Protein 8P1G (pdb70)

Nearest PDB structures (foldseek):
  8p1g-assembly1_B  TM=1.003E+00  e=2.989E-71  Thermothelomyces thermophilus
  7ztn-assembly2_A  TM=1.002E+00  e=1.458E-69  Thermothelomyces thermophilus
  6uqz-assembly2_B  TM=7.918E-01  e=5.057E-13  Pseudomonas aeruginosa PAO1
  6ur0-assembly2_B  TM=7.838E-01  e=6.819E-13  Pseudomonas aeruginosa PAO1
  8d90-assembly2_B  TM=7.854E-01  e=1.317E-12  Pseudomonas aeruginosa PAO1

B-factor: mean 25.59, std 10.79, range [13.52, 77.93]

Structure (mmCIF, N/CA/C/O backbone):
data_8P1G
#
_entry.id   8P1G
#
_cell.length_a   82.542
_cell.length_b   82.542
_cell.length_c   101.073
_cell.angle_alpha   90.00
_cell.angle_beta   90.00
_cell.angle_gamma   120.00
#
_symmetry.space_group_name_H-M   'P 32 2 1'
#
loop_
_entity.id
_entity.type
_entity.pdbx_description
1 polymer 'Carbohydrate esterase family 16 protein'
2 branched 2-acetamido-2-deoxy-beta-D-glucopyranose-(1-4)-2-acetamido-2-deoxy-beta-D-glucopyranose
3 branched alpha-D-mannopyranose-(1-3)-alpha-D-mannopyranose-(1-6)-[alpha-D-mannopyranose-(1-3)]beta-D-mannopyranose-(1-4)-2-acetamido-2-deoxy-beta-D-glucopyranose-(1-4)-2-acetamido-2-deoxy-beta-D-glucopyranose
4 non-polymer 2-[3-(2-HYDROXY-1,1-DIHYDROXYMETHYL-ETHYLAMINO)-PROPYLAMINO]-2-HYDROXYMETHYL-PROPANE-1,3-DIOL
5 non-polymer DI(HYDROXYETHYL)ETHER
6 non-polymer 'ACETATE ION'
7 non-polymer 1,2-ETHANEDIOL
8 non-polymer 2-acetamido-2-deoxy-beta-D-glucopyranose
9 non-polymer 'TETRAETHYLENE GLYCOL'
10 water water
#
loop_
_atom_site.group_PDB
_atom_site.id
_atom_site.type_symbol
_atom_site.label_atom_id
_atom_site.label_alt_id
_atom_site.label_comp_id
_atom_site.label_asym_id
_atom_site.label_entity_id
_atom_site.label_seq_id
_atom_site.pdbx_PDB_ins_code
_atom_site.Cartn_x
_atom_site.Cartn_y
_atom_site.Cartn_z
_atom_site.occupancy
_atom_site.B_iso_or_equiv
_atom_site.auth_seq_id
_atom_site.auth_comp_id
_atom_site.auth_asym_id
_atom_site.auth_atom_id
_atom_site.pdbx_PDB_model_num
ATOM 1 N N . HIS A 1 8 ? 27.362 -13.318 -4.937 1.00 47.36 8 HIS B N 1
ATOM 2 C CA . HIS A 1 8 ? 26.501 -12.205 -5.473 1.00 44.93 8 HIS B CA 1
ATOM 3 C C . HIS A 1 8 ? 25.546 -12.752 -6.525 1.00 41.62 8 HIS B C 1
ATOM 4 O O . HIS A 1 8 ? 25.956 -13.622 -7.308 1.00 46.31 8 HIS B O 1
ATOM 11 N N . ASN A 1 9 ? 24.306 -12.282 -6.505 1.00 37.40 9 ASN B N 1
ATOM 12 C CA . ASN A 1 9 ? 23.220 -12.893 -7.308 1.00 39.90 9 ASN B CA 1
ATOM 13 C C . ASN A 1 9 ? 22.963 -12.026 -8.542 1.00 36.28 9 ASN B C 1
ATOM 14 O O . ASN A 1 9 ? 21.827 -12.048 -9.040 1.00 39.93 9 ASN B O 1
ATOM 19 N N . PHE A 1 10 ? 23.996 -11.363 -9.078 1.00 31.49 10 PHE B N 1
ATOM 20 C CA . PHE A 1 10 ? 23.863 -10.661 -10.377 1.00 28.25 10 PHE B CA 1
ATOM 21 C C . PHE A 1 10 ? 25.155 -10.795 -11.174 1.00 26.90 10 PHE B C 1
ATOM 22 O O . PHE A 1 10 ? 26.232 -10.912 -10.598 1.00 29.12 10 PHE B O 1
ATOM 30 N N . GLU A 1 11 ? 25.007 -10.762 -12.495 1.00 27.16 11 GLU B N 1
ATOM 31 C CA . GLU A 1 11 ? 26.095 -10.908 -13.478 1.00 27.72 11 GLU B CA 1
ATOM 32 C C . GLU A 1 11 ? 26.415 -9.559 -14.111 1.00 23.32 11 GLU B C 1
ATOM 33 O O . GLU A 1 11 ? 27.505 -9.402 -14.659 1.00 24.05 11 GLU B O 1
ATOM 39 N N . THR A 1 12 ? 25.452 -8.642 -14.127 1.00 23.26 12 THR B N 1
ATOM 40 C CA . THR A 1 12 ? 25.601 -7.349 -14.843 1.00 21.57 12 THR B CA 1
ATOM 41 C C . THR A 1 12 ? 25.043 -6.235 -13.959 1.00 21.03 12 THR B C 1
ATOM 42 O O . THR A 1 12 ? 23.985 -6.434 -13.355 1.00 21.32 12 THR B O 1
ATOM 46 N N . LEU A 1 13 ? 25.811 -5.153 -13.830 1.00 20.82 13 LEU B N 1
ATOM 47 C CA . LEU A 1 13 ? 25.384 -3.940 -13.081 1.00 19.05 13 LEU B CA 1
ATOM 48 C C . LEU A 1 13 ? 25.314 -2.803 -14.079 1.00 17.61 13 LEU B C 1
ATOM 49 O O . LEU A 1 13 ? 26.323 -2.499 -14.729 1.00 18.86 13 LEU B O 1
ATOM 54 N N . VAL A 1 14 ? 24.137 -2.224 -14.230 1.00 18.74 14 VAL B N 1
ATOM 55 C CA . VAL A 1 14 ? 23.896 -1.099 -15.160 1.00 17.43 14 VAL B CA 1
ATOM 56 C C . VAL A 1 14 ? 23.666 0.139 -14.290 1.00 17.64 14 VAL B C 1
ATOM 57 O O . VAL A 1 14 ? 22.796 0.081 -13.424 1.00 18.75 14 VAL B O 1
ATOM 61 N N . THR A 1 15 ? 24.409 1.211 -14.530 1.00 17.59 15 THR B N 1
ATOM 62 C CA . THR A 1 15 ? 24.343 2.401 -13.632 1.00 16.65 15 THR B CA 1
ATOM 63 C C . THR A 1 15 ? 24.049 3.659 -14.445 1.00 17.37 15 THR B C 1
ATOM 64 O O . THR A 1 15 ? 24.615 3.877 -15.549 1.00 17.91 15 THR B O 1
ATOM 68 N N . PHE A 1 16 ? 23.257 4.547 -13.847 1.00 15.21 16 PHE B N 1
ATOM 69 C CA . PHE A 1 16 ? 22.912 5.880 -14.363 1.00 16.12 16 PHE B CA 1
ATOM 70 C C . PHE A 1 16 ? 23.247 6.911 -13.281 1.00 15.88 16 PHE B C 1
ATOM 71 O O . PHE A 1 16 ? 23.125 6.609 -12.098 1.00 16.55 16 PHE B O 1
ATOM 79 N N . GLY A 1 17 ? 23.731 8.065 -13.716 1.00 15.56 17 GLY B N 1
ATOM 80 C CA . GLY A 1 17 ? 24.178 9.090 -12.760 1.00 15.37 17 GLY B CA 1
ATOM 81 C C . GLY A 1 17 ? 25.139 10.101 -13.333 1.00 15.58 17 GLY B C 1
ATOM 82 O O . GLY A 1 17 ? 25.041 10.483 -14.505 1.00 15.95 17 GLY B O 1
ATOM 83 N N . ASP A 1 18 ? 25.971 10.633 -12.442 1.00 14.83 18 ASP B N 1
ATOM 84 C CA . ASP A 1 18 ? 26.817 11.812 -12.674 1.00 15.78 18 ASP B CA 1
ATOM 85 C C . ASP A 1 18 ? 28.270 11.433 -12.358 1.00 16.02 18 ASP B C 1
ATOM 86 O O . ASP A 1 18 ? 28.609 10.233 -12.411 1.00 15.86 18 ASP B O 1
ATOM 91 N N . ALA A 1 19 ? 29.117 12.392 -11.979 1.00 15.47 19 ALA B N 1
ATOM 92 C CA . ALA A 1 19 ? 30.558 12.116 -11.754 1.00 15.97 19 ALA B CA 1
ATOM 93 C C . ALA A 1 19 ? 30.768 11.170 -10.586 1.00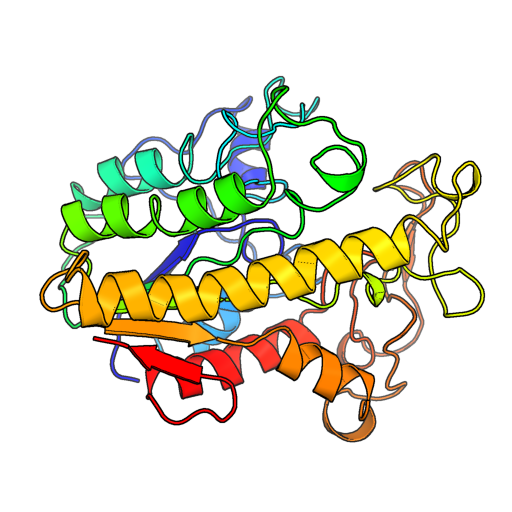 15.45 19 ALA B C 1
ATOM 94 O O . ALA A 1 19 ? 31.854 10.565 -10.490 1.00 16.65 19 ALA B O 1
ATOM 96 N N . TYR A 1 20 ? 29.823 11.072 -9.639 1.00 15.25 20 TYR B N 1
ATOM 97 C CA . TYR A 1 20 ? 30.010 10.111 -8.522 1.00 15.43 20 TYR B CA 1
ATOM 98 C C . TYR A 1 20 ? 30.117 8.692 -9.089 1.00 16.68 20 TYR B C 1
ATOM 99 O O . TYR A 1 20 ? 30.643 7.806 -8.389 1.00 16.89 20 TYR B O 1
ATOM 108 N N . THR A 1 21 ? 29.542 8.453 -10.261 1.00 16.13 21 THR B N 1
ATOM 109 C CA . THR A 1 21 ? 29.453 7.101 -10.868 1.00 16.30 21 THR B CA 1
ATOM 110 C C . THR A 1 21 ? 30.323 6.961 -12.135 1.00 16.93 21 THR B C 1
ATOM 111 O O . THR A 1 21 ? 30.821 5.847 -12.374 1.00 17.52 21 THR B O 1
ATOM 115 N N . ASP A 1 22 ? 30.445 8.024 -12.929 1.00 16.59 22 ASP B N 1
ATOM 116 C CA . ASP A 1 22 ? 31.128 8.047 -14.251 1.00 15.79 22 ASP B CA 1
ATOM 117 C C . ASP A 1 22 ? 32.467 7.322 -14.197 1.00 17.39 22 ASP B C 1
ATOM 118 O O . ASP A 1 22 ? 33.282 7.606 -13.320 1.00 17.79 22 ASP B O 1
ATOM 123 N N . ASN A 1 23 ? 32.680 6.382 -15.123 1.00 16.75 23 ASN B N 1
ATOM 124 C CA . ASN A 1 23 ? 33.942 5.616 -15.270 1.00 17.44 23 ASN B CA 1
ATOM 125 C C . ASN A 1 23 ? 34.532 5.869 -16.662 1.00 17.88 23 ASN B C 1
ATOM 126 O O . ASN A 1 23 ? 35.244 4.994 -17.153 1.00 17.95 23 ASN B O 1
ATOM 131 N N . GLY A 1 24 ? 34.244 7.001 -17.301 1.00 17.69 24 GLY B N 1
ATOM 132 C CA . GLY A 1 24 ? 34.899 7.428 -18.544 1.00 17.40 24 GLY B CA 1
ATOM 133 C C . GLY A 1 24 ? 33.954 8.018 -19.580 1.00 17.69 24 GLY B C 1
ATOM 134 O O . GLY A 1 24 ? 34.421 8.500 -20.617 1.00 18.03 24 GLY B O 1
ATOM 135 N N . ARG A 1 25 ? 32.648 8.091 -19.334 1.00 17.10 25 ARG B N 1
ATOM 136 C CA . ARG A 1 25 ? 31.740 8.441 -20.450 1.00 16.98 25 ARG B CA 1
ATOM 137 C C . ARG A 1 25 ? 31.793 9.932 -20.791 1.00 17.14 25 ARG B C 1
ATOM 138 O O . ARG A 1 25 ? 31.737 10.243 -21.976 1.00 16.51 25 ARG B O 1
ATOM 146 N N . LEU A 1 26 ? 31.902 10.867 -19.830 1.00 16.55 26 LEU B N 1
ATOM 147 C CA . LEU A 1 26 ? 32.099 12.270 -20.233 1.00 17.39 26 LEU B CA 1
ATOM 148 C C . LEU A 1 26 ? 33.362 12.370 -21.101 1.00 16.04 26 LEU B C 1
ATOM 149 O O . LEU A 1 26 ? 33.328 13.158 -22.079 1.00 17.75 26 LEU B O 1
ATOM 154 N N . GLY A 1 27 ? 34.438 11.695 -20.712 1.00 18.02 27 GLY B N 1
ATOM 155 C CA . GLY A 1 27 ? 35.669 11.718 -21.531 1.00 17.50 27 GLY B CA 1
ATOM 156 C C . GLY A 1 27 ? 35.399 11.316 -22.974 1.00 18.95 27 GLY B C 1
ATOM 157 O O . GLY A 1 27 ? 35.930 11.964 -23.892 1.00 18.04 27 GLY B O 1
ATOM 158 N N . TYR A 1 28 ? 34.538 10.335 -23.202 1.00 17.58 28 TYR B N 1
ATOM 159 C CA . TYR A 1 28 ? 34.158 9.954 -24.581 1.00 18.47 28 TYR B CA 1
ATOM 160 C C . TYR A 1 28 ? 33.526 11.145 -25.296 1.00 17.96 28 TYR B C 1
ATOM 161 O O . TYR A 1 28 ? 33.897 11.523 -26.419 1.00 18.46 28 TYR B O 1
ATOM 170 N N . TYR A 1 29 ? 32.545 11.789 -24.664 1.00 17.65 29 TYR B N 1
ATOM 171 C CA . TYR A 1 29 ? 31.881 12.968 -25.262 1.00 17.92 29 TYR B CA 1
ATOM 172 C C . TYR A 1 29 ? 32.918 14.050 -25.610 1.00 17.45 29 TYR B C 1
ATOM 173 O O . TYR A 1 29 ? 32.820 14.650 -26.683 1.00 19.29 29 TYR B O 1
ATOM 182 N N . ILE A 1 30 ? 33.853 14.351 -24.707 1.00 17.67 30 ILE B N 1
ATOM 183 C CA . ILE A 1 30 ? 34.869 15.410 -24.964 1.00 18.33 30 ILE B CA 1
ATOM 184 C C . ILE A 1 30 ? 35.704 15.019 -26.192 1.00 20.12 30 ILE B C 1
ATOM 185 O O . ILE A 1 30 ? 35.930 15.872 -27.068 1.00 23.09 30 ILE B O 1
ATOM 190 N N . ASN A 1 31 ? 36.077 13.759 -26.294 1.00 18.01 31 ASN B N 1
ATOM 191 C CA . ASN A 1 31 ? 36.984 13.269 -27.371 1.00 17.52 31 ASN B CA 1
ATOM 192 C C . ASN A 1 31 ? 36.220 13.057 -28.681 1.00 19.98 31 ASN B C 1
ATOM 193 O O . ASN A 1 31 ? 36.889 12.843 -29.720 1.00 19.49 31 ASN B O 1
ATOM 198 N N . HIS A 1 32 ? 34.900 13.210 -28.696 1.00 19.69 32 HIS B N 1
ATOM 199 C CA . HIS A 1 32 ? 34.074 13.034 -29.903 1.00 19.87 32 HIS B CA 1
ATOM 200 C C . HIS A 1 32 ? 33.176 14.241 -30.167 1.00 20.06 32 HIS B C 1
ATOM 201 O O . HIS A 1 32 ? 32.134 14.053 -30.791 1.00 23.17 32 HIS B O 1
ATOM 208 N N . GLY A 1 33 ? 33.576 15.444 -29.783 1.00 22.84 33 GLY B N 1
ATOM 209 C CA . GLY A 1 33 ? 32.922 16.690 -30.207 1.00 22.90 33 GLY B CA 1
ATOM 210 C C . GLY A 1 33 ? 31.507 16.784 -29.668 1.00 24.12 33 GLY B C 1
ATOM 211 O O . GLY A 1 33 ? 30.642 17.333 -30.348 1.00 25.26 33 GLY B O 1
ATOM 212 N N . GLY A 1 34 ? 31.245 16.142 -28.543 1.00 20.95 34 GLY B N 1
ATOM 213 C CA . GLY A 1 34 ? 29.921 16.179 -27.884 1.00 20.17 34 GLY B CA 1
ATOM 214 C C . GLY A 1 34 ? 28.964 15.088 -28.321 1.00 21.56 34 GLY B C 1
ATOM 215 O O . GLY A 1 34 ? 27.799 15.127 -27.886 1.00 22.86 34 GLY B O 1
ATOM 216 N N . LYS A 1 35 ? 29.442 14.089 -29.058 1.00 20.96 35 LYS B N 1
ATOM 217 C CA . LYS A 1 35 ? 28.632 12.929 -29.494 1.00 22.61 35 LYS B CA 1
ATOM 218 C C . LYS A 1 35 ? 28.777 11.817 -28.475 1.00 19.38 35 LYS B C 1
ATOM 219 O O . LYS A 1 35 ? 29.894 11.591 -27.962 1.00 20.62 35 LYS B O 1
ATOM 225 N N . ALA A 1 36 ? 27.663 11.136 -28.194 1.00 21.04 36 ALA B N 1
ATOM 226 C CA . ALA A 1 36 ? 27.616 9.889 -27.419 1.00 20.02 36 ALA B CA 1
ATOM 227 C C . ALA A 1 36 ? 28.301 8.780 -28.198 1.00 19.81 36 ALA B C 1
ATOM 228 O O . ALA A 1 36 ? 28.387 8.858 -29.425 1.00 20.82 36 ALA B O 1
ATOM 230 N N . PRO A 1 37 ? 28.753 7.729 -27.506 1.00 19.53 37 PRO B N 1
ATOM 231 C CA . PRO A 1 37 ? 29.192 6.517 -28.179 1.00 20.70 37 PRO B CA 1
ATOM 232 C C . PRO A 1 37 ? 28.112 6.089 -29.177 1.00 22.72 37 PRO B C 1
ATOM 233 O O . PRO A 1 37 ? 26.920 6.212 -28.913 1.00 23.43 37 PRO B O 1
ATOM 237 N N . ARG A 1 38 ? 28.556 5.623 -30.343 1.00 21.92 38 ARG B N 1
ATOM 238 C CA . ARG A 1 38 ? 27.648 4.978 -31.316 1.00 24.33 38 ARG B CA 1
ATOM 239 C C . ARG A 1 38 ? 26.911 3.845 -30.610 1.00 21.54 38 ARG B C 1
ATOM 240 O O . ARG A 1 38 ? 27.506 3.015 -29.939 1.00 22.63 38 ARG B O 1
ATOM 248 N N . PRO A 1 39 ? 25.580 3.700 -30.796 1.00 22.33 39 PRO B N 1
ATOM 249 C CA . PRO A 1 39 ? 24.873 2.543 -30.258 1.00 23.37 39 PRO B CA 1
ATOM 250 C C . PRO A 1 39 ? 25.567 1.235 -30.640 1.00 24.11 39 PRO B C 1
ATOM 251 O O . PRO A 1 39 ? 26.038 1.110 -31.802 1.00 24.07 39 PRO B O 1
ATOM 255 N N . GLY A 1 40 ? 25.647 0.319 -29.682 1.00 22.71 40 GLY B N 1
ATOM 256 C CA . GLY A 1 40 ? 26.369 -0.946 -29.800 1.00 24.57 40 GLY B CA 1
ATOM 257 C C . GLY A 1 40 ? 27.825 -0.822 -29.441 1.00 24.31 40 GLY B C 1
ATOM 258 O O . GLY A 1 40 ? 28.568 -1.817 -29.584 1.00 26.21 40 GLY B O 1
ATOM 259 N N . THR A 1 41 ? 28.229 0.348 -28.947 1.00 23.06 41 THR B N 1
ATOM 260 C CA . THR A 1 41 ? 29.590 0.568 -28.420 1.00 22.86 41 THR B CA 1
ATOM 261 C C . THR A 1 41 ? 29.453 1.208 -27.045 1.00 22.24 41 THR B C 1
ATOM 262 O O . THR A 1 41 ? 28.507 1.948 -26.827 1.00 22.94 41 THR B O 1
ATOM 266 N N . MET A 1 42 ? 30.441 0.950 -26.207 1.00 23.27 42 MET B N 1
ATOM 267 C CA . MET A 1 42 ? 30.598 1.669 -24.916 1.00 20.94 42 MET B CA 1
ATOM 268 C C . MET A 1 42 ? 31.872 2.494 -24.978 1.00 22.53 42 MET B C 1
ATOM 269 O O . MET A 1 42 ? 32.805 2.186 -25.785 1.00 23.32 42 MET B O 1
ATOM 274 N N . HIS A 1 43 ? 31.934 3.535 -24.156 1.00 20.21 43 HIS B N 1
ATOM 275 C CA . HIS A 1 43 ? 33.152 4.336 -23.927 1.00 18.85 43 HIS B CA 1
ATOM 276 C C . HIS A 1 43 ? 34.238 3.445 -23.334 1.00 17.66 43 HIS B C 1
ATOM 277 O O . HIS A 1 43 ? 33.950 2.433 -22.710 1.00 18.71 43 HIS B O 1
ATOM 284 N N . ASP A 1 44 ? 35.482 3.884 -23.460 1.00 18.61 44 ASP B N 1
ATOM 285 C CA . ASP A 1 44 ? 36.630 3.253 -22.787 1.00 19.20 44 ASP B CA 1
ATOM 286 C C . ASP A 1 44 ? 36.566 3.565 -21.295 1.00 19.39 44 ASP B C 1
ATOM 287 O O . ASP A 1 44 ? 36.365 4.735 -20.928 1.00 21.71 44 ASP B O 1
ATOM 292 N N . GLU A 1 45 ? 36.779 2.546 -20.478 1.00 19.70 45 GLU B N 1
ATOM 293 C CA . GLU A 1 45 ? 36.790 2.645 -19.003 1.00 20.45 45 GLU B CA 1
ATOM 294 C C . GLU A 1 45 ? 38.113 3.231 -18.514 1.00 22.39 45 GLU B C 1
ATOM 295 O O . GLU A 1 45 ? 39.209 2.851 -19.058 1.00 24.39 45 GLU B O 1
ATOM 301 N N . THR A 1 46 ? 38.031 4.152 -17.565 1.00 20.36 46 THR B N 1
ATOM 302 C CA . THR A 1 46 ? 39.217 4.645 -16.837 1.00 22.79 46 THR B CA 1
ATOM 303 C C . THR A 1 46 ? 39.156 4.197 -15.387 1.00 22.65 46 THR B C 1
ATOM 304 O O . THR A 1 46 ? 38.047 4.149 -14.827 1.00 22.32 46 THR B O 1
ATOM 308 N N . THR A 1 47 ? 40.323 3.980 -14.774 1.00 23.07 47 THR B N 1
ATOM 309 C CA . THR A 1 47 ? 40.434 3.609 -13.350 1.00 24.48 47 THR B CA 1
ATOM 310 C C . THR A 1 47 ? 40.740 4.862 -12.522 1.00 21.98 47 THR B C 1
ATOM 311 O O . THR A 1 47 ? 40.836 4.726 -11.281 1.00 23.87 47 THR B O 1
ATOM 315 N N . THR A 1 48 ? 40.816 6.033 -13.151 1.00 21.34 48 THR B N 1
ATOM 316 C CA . THR A 1 48 ? 40.966 7.321 -12.426 1.00 21.56 48 THR B CA 1
ATOM 317 C C . THR A 1 48 ? 39.733 8.173 -12.717 1.00 20.66 48 THR B C 1
ATOM 318 O O . THR A 1 48 ? 39.702 8.931 -13.694 1.00 21.48 48 THR B O 1
ATOM 322 N N . THR A 1 49 ? 38.772 8.125 -11.801 1.00 19.57 49 THR B N 1
ATOM 323 C CA . THR A 1 49 ? 37.496 8.868 -11.946 1.00 20.04 49 THR B CA 1
ATOM 324 C C . THR A 1 49 ? 37.540 10.144 -11.116 1.00 19.40 49 THR B C 1
ATOM 325 O O . THR A 1 49 ? 38.609 10.488 -10.557 1.00 20.05 49 THR B O 1
ATOM 329 N N . ALA A 1 50 ? 36.411 10.819 -10.950 1.00 18.87 50 ALA B N 1
ATOM 330 C CA . ALA A 1 50 ? 36.317 12.032 -10.106 1.00 19.23 50 ALA B CA 1
ATOM 331 C C . ALA A 1 50 ? 36.690 11.737 -8.651 1.00 19.99 50 ALA B C 1
ATOM 332 O O . ALA A 1 50 ? 36.944 12.725 -7.897 1.00 20.11 50 ALA B O 1
ATOM 334 N N . SER A 1 51 ? 36.729 10.470 -8.225 1.00 18.90 51 SER B N 1
ATOM 335 C CA . SER A 1 51 ? 37.049 10.084 -6.823 1.00 18.02 51 SER B CA 1
ATOM 336 C C . SER A 1 51 ? 38.565 10.109 -6.570 1.00 18.43 51 SER B C 1
ATOM 337 O O . SER A 1 51 ? 38.958 9.863 -5.410 1.00 19.24 51 SER B O 1
ATOM 340 N N . GLY A 1 52 ? 39.352 10.228 -7.646 1.00 19.80 52 GLY B N 1
ATOM 341 C CA . GLY A 1 52 ? 40.815 10.028 -7.596 1.00 20.98 52 GLY B CA 1
ATOM 342 C C . GLY A 1 52 ? 41.200 8.587 -7.889 1.00 21.83 52 GLY B C 1
ATOM 343 O O . GLY A 1 52 ? 42.422 8.284 -7.953 1.00 22.88 52 GLY B O 1
ATOM 344 N N . GLY A 1 5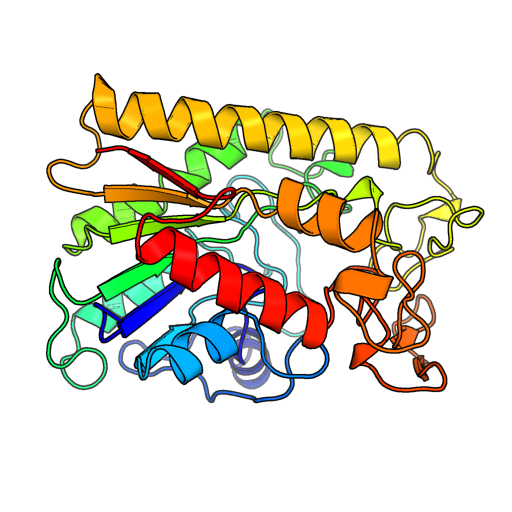3 ? 40.219 7.691 -8.010 1.00 20.47 53 GLY B N 1
ATOM 345 C CA . GLY A 1 53 ? 40.425 6.269 -8.300 1.00 20.29 53 GLY B CA 1
ATOM 346 C C . GLY A 1 53 ? 39.138 5.694 -8.838 1.00 19.34 53 GLY B C 1
ATOM 347 O O . GLY A 1 53 ? 38.464 6.387 -9.607 1.00 19.30 53 GLY B O 1
ATOM 348 N N . LEU A 1 54 ? 38.804 4.486 -8.418 1.00 19.50 54 LEU B N 1
ATOM 349 C CA . LEU A 1 54 ? 37.582 3.810 -8.922 1.00 19.66 54 LEU B CA 1
ATOM 350 C C . LEU A 1 54 ? 36.355 4.546 -8.366 1.00 18.38 54 LEU B C 1
ATOM 351 O O . LEU A 1 54 ? 36.421 5.158 -7.235 1.00 19.15 54 LEU B O 1
ATOM 356 N N . SER A 1 55 ? 35.266 4.528 -9.131 1.00 18.38 55 SER B N 1
ATOM 357 C CA . SER A 1 55 ? 33.961 4.972 -8.597 1.00 17.59 55 SER B CA 1
ATOM 358 C C . SER A 1 55 ? 33.306 3.829 -7.817 1.00 17.87 55 SER B C 1
ATOM 359 O O . SER A 1 55 ? 33.717 2.642 -7.934 1.00 19.16 55 SER B O 1
ATOM 362 N N . TRP A 1 56 ? 32.269 4.111 -7.059 1.00 16.85 56 TRP B N 1
ATOM 363 C CA . TRP A 1 56 ? 31.567 3.051 -6.281 1.00 17.63 56 TRP B CA 1
ATOM 364 C C . TRP A 1 56 ? 31.140 1.912 -7.223 1.00 19.06 56 TRP B C 1
ATOM 365 O O . TRP A 1 56 ? 31.147 0.765 -6.787 1.00 19.46 56 TRP B O 1
ATOM 376 N N . ALA A 1 57 ? 30.695 2.229 -8.438 1.00 17.62 57 ALA B N 1
ATOM 377 C CA . ALA A 1 57 ? 30.103 1.218 -9.352 1.00 17.59 57 ALA B CA 1
ATOM 378 C C . ALA A 1 57 ? 31.199 0.234 -9.760 1.00 18.82 57 ALA B C 1
ATOM 379 O O . ALA A 1 57 ? 30.900 -0.962 -9.962 1.00 20.27 57 ALA B O 1
ATOM 381 N N . GLN A 1 58 ? 32.403 0.745 -9.981 1.00 18.45 58 GLN B N 1
ATOM 382 C CA . GLN A 1 58 ? 33.567 -0.115 -10.327 1.00 18.99 58 GLN B CA 1
ATOM 383 C C . GLN A 1 58 ? 33.906 -1.027 -9.142 1.00 20.67 58 GLN B C 1
ATOM 384 O O . GLN A 1 58 ? 34.098 -2.241 -9.330 1.00 20.81 58 GLN B O 1
ATOM 390 N N . PHE A 1 59 ? 33.997 -0.488 -7.926 1.00 19.18 59 PHE B N 1
ATOM 391 C CA . PHE A 1 59 ? 34.251 -1.323 -6.729 1.00 19.95 59 PHE B CA 1
ATOM 392 C C . PHE A 1 59 ? 33.165 -2.396 -6.616 1.00 21.86 59 PHE B C 1
ATOM 393 O O . PHE A 1 59 ? 33.464 -3.578 -6.340 1.00 23.64 59 PHE B O 1
ATOM 401 N N . ALA A 1 60 ? 31.907 -2.020 -6.780 1.00 21.17 60 ALA B N 1
ATOM 402 C CA . ALA A 1 60 ? 30.768 -2.946 -6.578 1.00 21.70 60 ALA B CA 1
ATOM 403 C C . ALA A 1 60 ? 30.838 -4.074 -7.632 1.00 21.65 60 ALA B C 1
ATOM 404 O O . ALA A 1 60 ? 30.684 -5.260 -7.265 1.00 22.29 60 ALA B O 1
ATOM 406 N N . ALA A 1 61 ? 31.062 -3.728 -8.895 1.00 22.35 61 ALA B N 1
ATOM 407 C CA . ALA A 1 61 ? 31.083 -4.718 -10.006 1.00 23.19 61 ALA B CA 1
ATOM 408 C C . ALA A 1 61 ? 32.266 -5.656 -9.793 1.00 25.31 61 ALA B C 1
ATOM 409 O O . ALA A 1 61 ? 32.072 -6.865 -9.972 1.00 25.92 61 ALA B O 1
ATOM 411 N N . ARG A 1 62 ? 33.427 -5.111 -9.405 1.00 23.77 62 ARG B N 1
ATOM 412 C CA . ARG A 1 62 ? 34.674 -5.893 -9.232 1.00 28.26 62 ARG B CA 1
ATOM 413 C C . ARG A 1 62 ? 34.467 -6.895 -8.089 1.00 29.33 62 ARG B C 1
ATOM 414 O O . ARG A 1 62 ? 34.777 -8.063 -8.310 1.00 29.00 62 ARG B O 1
ATOM 422 N N . ASP A 1 63 ? 33.868 -6.507 -6.962 1.00 27.09 63 ASP B N 1
ATOM 423 C CA . ASP A 1 63 ? 33.669 -7.415 -5.799 1.00 30.50 63 ASP B CA 1
ATOM 424 C C . ASP A 1 63 ? 32.589 -8.456 -6.118 1.00 32.17 63 ASP B C 1
ATOM 425 O O . ASP A 1 63 ? 32.710 -9.593 -5.618 1.00 31.96 63 ASP B O 1
ATOM 430 N N . ALA A 1 64 ? 31.591 -8.120 -6.931 1.00 28.27 64 ALA B N 1
ATOM 431 C CA . ALA A 1 64 ? 30.477 -9.032 -7.293 1.00 29.29 64 ALA B CA 1
ATOM 432 C C . ALA A 1 64 ? 30.885 -9.972 -8.438 1.00 30.47 64 ALA B C 1
ATOM 433 O O . ALA A 1 64 ? 30.080 -10.865 -8.738 1.00 34.78 64 ALA B O 1
ATOM 435 N N . GLY A 1 65 ? 32.021 -9.731 -9.090 1.00 30.17 65 GLY B N 1
ATOM 436 C CA . GLY A 1 65 ? 32.435 -10.402 -10.342 1.00 29.76 65 GLY B CA 1
ATOM 437 C C . GLY A 1 65 ? 31.464 -10.143 -11.479 1.00 32.20 65 GLY B C 1
ATOM 438 O O . GLY A 1 65 ? 31.197 -11.071 -12.289 1.00 34.54 65 GLY B O 1
ATOM 439 N N . ALA A 1 66 ? 30.907 -8.929 -11.545 1.00 25.71 66 ALA B N 1
ATOM 440 C CA . ALA A 1 66 ? 29.877 -8.548 -12.529 1.00 24.42 66 ALA B CA 1
ATOM 441 C C . ALA A 1 66 ? 30.482 -7.649 -13.615 1.00 25.62 66 ALA B C 1
ATOM 442 O O . ALA A 1 66 ? 31.485 -6.946 -13.350 1.00 26.72 66 ALA B O 1
ATOM 444 N N . THR A 1 67 ? 29.867 -7.658 -14.800 1.00 23.98 67 THR B N 1
ATOM 445 C CA . THR A 1 67 ? 30.124 -6.711 -15.902 1.00 22.22 67 THR B CA 1
ATOM 446 C C . THR A 1 67 ? 29.462 -5.370 -15.547 1.00 22.90 67 THR B C 1
ATOM 447 O O . THR A 1 67 ? 28.293 -5.388 -15.206 1.00 24.15 67 THR B O 1
ATOM 451 N N . LEU A 1 68 ? 30.209 -4.276 -15.595 1.00 22.19 68 LEU B N 1
ATOM 452 C CA . LEU A 1 68 ? 29.666 -2.917 -15.357 1.00 20.81 68 LEU B CA 1
ATOM 453 C C . LEU A 1 68 ? 29.366 -2.249 -16.692 1.00 19.95 68 LEU B C 1
ATOM 454 O O . LEU A 1 68 ? 30.274 -2.087 -17.514 1.00 21.50 68 LEU B O 1
ATOM 459 N N . MET A 1 69 ? 28.129 -1.818 -16.860 1.00 19.05 69 MET B N 1
ATOM 460 C CA . MET A 1 69 ? 27.697 -0.967 -17.988 1.00 19.37 69 MET B CA 1
ATOM 461 C C . MET A 1 69 ? 27.331 0.402 -17.404 1.00 19.04 69 MET B C 1
ATOM 462 O O . MET A 1 69 ? 26.223 0.607 -16.873 1.00 19.54 69 MET B O 1
ATOM 467 N N . ASP A 1 70 ? 28.292 1.309 -17.429 1.00 17.83 70 ASP B N 1
ATOM 468 C CA . ASP A 1 70 ? 28.194 2.560 -16.627 1.00 16.27 70 ASP B CA 1
ATOM 469 C C . ASP A 1 70 ? 27.859 3.720 -17.545 1.00 16.51 70 ASP B C 1
ATOM 470 O O . ASP A 1 70 ? 28.763 4.302 -18.187 1.00 17.48 70 ASP B O 1
ATOM 475 N N . TYR A 1 71 ? 26.578 4.077 -17.624 1.00 15.65 71 TYR B N 1
ATOM 476 C CA . TYR A 1 71 ? 26.048 5.166 -18.470 1.00 16.33 71 TYR B CA 1
ATOM 477 C C . TYR A 1 71 ? 26.148 6.524 -17.787 1.00 16.38 71 TYR B C 1
ATOM 478 O O . TYR A 1 71 ? 25.795 7.504 -18.419 1.00 16.10 71 TYR B O 1
ATOM 487 N N . ALA A 1 72 ? 26.630 6.589 -16.545 1.00 16.45 72 ALA B N 1
ATOM 488 C CA . ALA A 1 72 ? 26.758 7.879 -15.834 1.00 16.24 72 ALA B CA 1
ATOM 489 C C . ALA A 1 72 ? 27.694 8.800 -16.601 1.00 16.68 72 ALA B C 1
ATOM 490 O O . ALA A 1 72 ? 28.662 8.335 -17.239 1.00 16.96 72 ALA B O 1
ATOM 492 N N . VAL A 1 73 ? 27.409 10.083 -16.570 1.00 15.82 73 VAL B N 1
ATOM 493 C CA . VAL A 1 73 ? 28.197 11.107 -17.278 1.00 16.11 73 VAL B CA 1
ATOM 494 C C . VAL A 1 73 ? 28.501 12.204 -16.262 1.00 15.63 73 VAL B C 1
ATOM 495 O O . VAL A 1 73 ? 27.564 12.776 -15.677 1.00 15.90 73 VAL B O 1
ATOM 499 N N . SER A 1 74 ? 29.759 12.502 -16.040 1.00 16.21 74 SER B N 1
ATOM 500 C CA . SER A 1 74 ? 30.150 13.617 -15.153 1.00 16.11 74 SER B CA 1
ATOM 501 C C . SER A 1 74 ? 29.422 14.893 -15.572 1.00 15.73 74 SER B C 1
ATOM 502 O O . SER A 1 74 ? 29.343 15.218 -16.745 1.00 16.81 74 SER B O 1
ATOM 505 N N . GLY A 1 75 ? 28.858 15.611 -14.578 1.00 15.23 75 GLY B N 1
ATOM 506 C CA . GLY A 1 75 ? 28.105 16.828 -14.841 1.00 16.52 75 GLY B CA 1
ATOM 507 C C . GLY A 1 75 ? 26.601 16.610 -14.999 1.00 16.31 75 GLY B C 1
ATOM 508 O O . GLY A 1 75 ? 25.864 17.596 -15.090 1.00 15.74 75 GLY B O 1
ATOM 509 N N . ALA A 1 76 ? 26.141 15.363 -15.046 1.00 16.06 76 ALA B N 1
ATOM 510 C CA . ALA A 1 76 ? 24.756 15.057 -15.451 1.00 15.43 76 ALA B CA 1
ATOM 511 C C . ALA A 1 76 ? 23.732 15.512 -14.403 1.00 15.67 76 ALA B C 1
ATOM 512 O O . ALA A 1 76 ? 24.001 15.537 -13.193 1.00 16.00 76 ALA B O 1
ATOM 514 N N . VAL A 1 77 ? 22.554 15.818 -14.937 1.00 15.13 77 VAL B N 1
ATOM 515 C CA . VAL A 1 77 ? 21.285 15.990 -14.176 1.00 14.90 77 VAL B CA 1
ATOM 516 C C . VAL A 1 77 ? 20.327 14.898 -14.651 1.00 15.12 77 VAL B C 1
ATOM 517 O O . VAL A 1 77 ? 20.660 14.135 -15.582 1.00 15.99 77 VAL B O 1
ATOM 521 N N . CYS A 1 78 ? 19.173 14.783 -14.004 1.00 15.43 78 CYS B N 1
ATOM 522 C CA . CYS A 1 78 ? 18.195 13.737 -14.344 1.00 17.14 78 CYS B CA 1
ATOM 523 C C . CYS A 1 78 ? 17.558 14.050 -15.690 1.00 15.29 78 CYS B C 1
ATOM 524 O O . CYS A 1 78 ? 17.466 13.127 -16.525 1.00 16.38 78 CYS B O 1
ATOM 527 N N . SER A 1 79 ? 17.126 15.281 -15.904 1.00 15.44 79 SER B N 1
ATOM 528 C CA . SER A 1 79 ? 16.440 15.695 -17.144 1.00 16.82 79 SER B CA 1
ATOM 529 C C . SER A 1 79 ? 16.796 17.108 -17.520 1.00 17.33 79 SER B C 1
ATOM 530 O O . SER A 1 79 ? 16.580 18.045 -16.710 1.00 16.79 79 SER B O 1
ATOM 533 N N . ASN A 1 80 ? 17.322 17.288 -18.728 1.00 17.36 80 ASN B N 1
ATOM 534 C CA . ASN A 1 80 ? 17.643 18.643 -19.215 1.00 17.49 80 ASN B CA 1
ATOM 535 C C . ASN A 1 80 ? 16.394 19.465 -19.511 1.00 17.51 80 ASN B C 1
ATOM 536 O O . ASN A 1 80 ? 16.549 20.671 -19.704 1.00 20.43 80 ASN B O 1
ATOM 541 N N . GLN A 1 81 ? 15.218 18.841 -19.534 1.00 18.80 81 GLN B N 1
ATOM 542 C CA . GLN A 1 81 ? 13.948 19.571 -19.698 1.00 19.95 81 GLN B CA 1
ATOM 543 C C . GLN A 1 81 ? 13.572 20.252 -18.382 1.00 20.34 81 GLN B C 1
ATOM 544 O O . GLN A 1 81 ? 12.803 21.225 -18.435 1.00 21.00 81 GLN B O 1
ATOM 550 N N A ILE A 1 82 ? 14.109 19.760 -17.259 0.50 19.49 82 ILE B N 1
ATOM 551 N N B ILE A 1 82 ? 14.110 19.778 -17.257 0.50 17.34 82 ILE B N 1
ATOM 552 C CA A ILE A 1 82 ? 13.888 20.328 -15.893 0.50 20.59 82 ILE B CA 1
ATOM 553 C CA B ILE A 1 82 ? 13.863 20.395 -15.919 0.50 17.04 82 ILE B CA 1
ATOM 554 C C A ILE A 1 82 ? 14.924 21.419 -15.617 0.50 18.96 82 ILE B C 1
ATOM 555 C C B ILE A 1 82 ? 14.928 21.457 -15.647 0.50 16.99 82 ILE B C 1
ATOM 556 O O A ILE A 1 82 ? 14.557 22.488 -15.157 0.50 18.17 82 ILE B O 1
ATOM 557 O O B ILE A 1 82 ? 14.580 22.569 -15.261 0.50 16.62 82 ILE B O 1
ATOM 566 N N . VAL A 1 83 ? 16.198 21.110 -15.829 1.00 18.60 83 VAL B N 1
ATOM 567 C CA . VAL A 1 83 ? 17.323 22.055 -15.576 1.00 18.09 83 VAL B CA 1
ATOM 568 C C . VAL A 1 83 ? 18.502 21.558 -16.393 1.00 17.85 83 VAL B C 1
ATOM 569 O O . VAL A 1 83 ? 18.657 20.364 -16.553 1.00 18.20 83 VAL B O 1
ATOM 573 N N . SER A 1 84 ? 19.329 22.466 -16.845 1.00 17.74 84 SER B N 1
ATOM 574 C CA . SER A 1 84 ? 20.505 22.078 -17.658 1.00 18.13 84 SER B CA 1
ATOM 575 C C . SER A 1 84 ? 21.617 23.091 -17.472 1.00 18.08 84 SER B C 1
ATOM 576 O O . SER A 1 84 ? 21.379 24.222 -17.019 1.00 18.85 84 SER B O 1
ATOM 579 N N . ARG A 1 85 ? 22.823 22.637 -17.793 1.00 17.96 85 ARG B N 1
ATOM 580 C CA . ARG A 1 85 ? 24.029 23.473 -17.733 1.00 17.38 85 ARG B CA 1
ATOM 581 C C . ARG A 1 85 ? 24.834 23.255 -19.003 1.00 18.58 85 ARG B C 1
ATOM 582 O O . ARG A 1 85 ? 25.042 22.126 -19.380 1.00 19.72 85 ARG B O 1
ATOM 590 N N . TYR A 1 86 ? 25.347 24.335 -19.545 1.00 19.67 86 TYR B N 1
ATOM 591 C CA . TYR A 1 86 ? 26.189 24.287 -20.762 1.00 20.18 86 TYR B CA 1
ATOM 592 C C . TYR A 1 86 ? 27.617 23.899 -20.415 1.00 20.49 86 TYR B C 1
ATOM 593 O O . TYR A 1 86 ? 28.218 24.432 -19.452 1.00 20.74 86 TYR B O 1
ATOM 602 N N . PHE A 1 87 ? 28.202 23.002 -21.215 1.00 19.98 87 PHE B N 1
ATOM 603 C CA . PHE A 1 87 ? 29.616 22.571 -21.086 1.00 20.36 87 PHE B CA 1
ATOM 604 C C . PHE A 1 87 ? 30.379 23.022 -22.337 1.00 21.59 87 PHE B C 1
ATOM 605 O O . PHE A 1 87 ? 30.184 22.438 -23.403 1.00 21.57 87 PHE B O 1
ATOM 613 N N . ASP A 1 88 ? 31.190 24.077 -22.201 1.00 25.59 88 ASP B N 1
ATOM 614 C CA . ASP A 1 88 ? 31.973 24.673 -23.319 1.00 27.05 88 ASP B CA 1
ATOM 615 C C . ASP A 1 88 ? 32.767 23.607 -24.092 1.00 25.57 88 ASP B C 1
ATOM 616 O O . ASP A 1 88 ? 32.739 23.681 -25.340 1.00 26.96 88 ASP B O 1
ATOM 621 N N . LEU A 1 89 ? 33.370 22.622 -23.433 1.00 27.08 89 LEU B N 1
ATOM 622 C CA . LEU A 1 89 ? 34.318 21.689 -24.113 1.00 26.47 89 LEU B CA 1
ATOM 623 C C . LEU A 1 89 ? 33.575 20.820 -25.148 1.00 30.18 89 LEU B C 1
ATOM 624 O O . LEU A 1 89 ? 34.230 20.341 -26.084 1.00 29.79 89 LEU B O 1
ATOM 629 N N . ILE A 1 90 ? 32.251 20.619 -25.020 1.00 25.03 90 ILE B N 1
ATOM 630 C CA . ILE A 1 90 ? 31.477 19.795 -25.995 1.00 24.43 90 ILE B CA 1
ATOM 631 C C . ILE A 1 90 ? 30.452 20.643 -26.758 1.00 23.33 90 ILE B C 1
ATOM 632 O O . ILE A 1 90 ? 29.655 20.074 -27.539 1.00 23.99 90 ILE B O 1
ATOM 637 N N . ASN A 1 91 ? 30.417 21.948 -26.517 1.00 23.95 91 ASN B N 1
ATOM 638 C CA . ASN A 1 91 ? 29.483 22.883 -27.185 1.00 26.01 91 ASN B CA 1
ATOM 639 C C . ASN A 1 91 ? 28.041 22.371 -27.108 1.00 24.91 91 ASN B C 1
ATOM 640 O O . ASN A 1 91 ? 27.309 22.467 -28.104 1.00 23.86 91 ASN B O 1
ATOM 645 N N . ARG A 1 92 ? 27.626 21.909 -25.926 1.00 22.18 92 ARG B N 1
ATOM 646 C CA . ARG A 1 92 ? 26.218 21.546 -25.665 1.00 21.80 92 ARG B CA 1
ATOM 647 C C . ARG A 1 92 ? 26.059 21.411 -24.151 1.00 19.71 92 ARG B C 1
ATOM 648 O O . ARG A 1 92 ? 27.068 21.503 -23.407 1.00 19.76 92 ARG B O 1
ATOM 656 N N . THR A 1 93 ? 24.830 21.152 -23.706 1.00 20.48 93 THR B N 1
ATOM 657 C CA . THR A 1 93 ? 24.575 20.880 -22.278 1.00 19.31 93 THR B CA 1
ATOM 658 C C . THR A 1 93 ? 25.363 19.658 -21.822 1.00 18.97 93 THR B C 1
ATOM 659 O O . THR A 1 93 ? 25.605 18.705 -22.627 1.00 18.61 93 THR B O 1
ATOM 663 N N . PHE A 1 94 ? 25.722 19.588 -20.548 1.00 17.84 94 PHE B N 1
ATOM 664 C CA . PHE A 1 94 ? 26.123 18.306 -19.964 1.00 17.82 94 PHE B CA 1
ATOM 665 C C . PHE A 1 94 ? 25.014 17.302 -20.250 1.00 17.04 94 PHE B C 1
ATOM 666 O O . PHE A 1 94 ? 23.822 17.602 -20.062 1.00 16.98 94 PHE B O 1
ATOM 674 N N . PRO A 1 95 ? 25.353 16.077 -20.666 1.00 16.91 95 PRO B N 1
ATOM 675 C CA . PRO A 1 95 ? 24.373 15.005 -20.853 1.00 17.59 95 PRO B CA 1
ATOM 676 C C . PRO A 1 95 ? 23.544 14.762 -19.595 1.00 18.01 95 PRO B C 1
ATOM 677 O O . PRO A 1 95 ? 24.083 14.941 -18.496 1.00 17.96 95 PRO B O 1
ATOM 681 N N . ALA A 1 96 ? 22.280 14.403 -19.791 1.00 16.89 96 ALA B N 1
ATOM 682 C CA . ALA A 1 96 ? 21.341 14.097 -18.685 1.00 16.68 96 ALA B CA 1
ATOM 683 C C . ALA A 1 96 ? 20.877 12.649 -18.776 1.00 17.43 96 ALA B C 1
ATOM 684 O O . ALA A 1 96 ? 21.051 11.927 -19.832 1.00 16.49 96 ALA B O 1
ATOM 686 N N . ILE A 1 97 ? 20.287 12.134 -17.705 1.00 15.76 97 ILE B N 1
ATOM 687 C CA . ILE A 1 97 ? 19.865 10.716 -17.723 1.00 15.73 97 ILE B CA 1
ATOM 688 C C . ILE A 1 97 ? 18.762 10.519 -18.762 1.00 16.83 97 ILE B C 1
ATOM 689 O O . ILE A 1 97 ? 18.900 9.606 -19.616 1.00 17.23 97 ILE B O 1
ATOM 694 N N . LEU A 1 98 ? 17.643 11.245 -18.667 1.00 16.98 98 LEU B N 1
ATOM 695 C CA . LEU A 1 98 ? 16.521 10.927 -19.598 1.00 18.08 98 LEU B CA 1
ATOM 696 C C . LEU A 1 98 ? 16.906 11.296 -21.040 1.00 18.03 98 LEU B C 1
ATOM 697 O O . LEU A 1 98 ? 16.448 10.586 -21.980 1.00 19.33 98 LEU B O 1
ATOM 702 N N . ASP A 1 99 ? 17.655 12.367 -21.238 1.00 18.13 99 ASP B N 1
ATOM 703 C CA . ASP A 1 99 ? 17.895 12.924 -22.597 1.00 17.96 99 ASP B CA 1
ATOM 704 C C . ASP A 1 99 ? 18.971 12.121 -23.324 1.00 18.43 99 ASP B C 1
ATOM 705 O O . ASP A 1 99 ? 18.922 12.109 -24.590 1.00 19.32 99 ASP B O 1
ATOM 710 N N . ASP A 1 100 ? 19.916 11.545 -22.590 1.00 17.13 100 ASP B N 1
ATOM 711 C CA . ASP A 1 100 ? 21.190 11.046 -23.185 1.00 17.29 100 ASP B CA 1
ATOM 712 C C . ASP A 1 100 ? 21.499 9.644 -22.703 1.00 17.56 100 ASP B C 1
ATOM 713 O O . ASP A 1 100 ? 21.724 8.736 -23.542 1.00 18.33 100 ASP B O 1
ATOM 718 N N . GLU A 1 101 ? 21.569 9.394 -21.400 1.00 16.62 101 GLU B N 1
ATOM 719 C CA . GLU A 1 101 ? 22.009 8.102 -20.862 1.00 15.61 101 GLU B CA 1
ATOM 720 C C . GLU A 1 101 ? 20.976 7.003 -21.173 1.00 18.03 101 GLU B C 1
ATOM 721 O O . GLU A 1 101 ? 21.374 5.909 -21.634 1.00 17.55 101 GLU B O 1
ATOM 727 N N . ILE A 1 102 ? 19.701 7.243 -20.880 1.00 16.87 102 ILE B N 1
ATOM 728 C CA . ILE A 1 102 ? 18.648 6.235 -21.135 1.00 18.29 102 ILE B CA 1
ATOM 729 C C . ILE A 1 102 ? 18.548 5.941 -22.633 1.00 18.06 102 ILE B C 1
ATOM 730 O O . ILE A 1 102 ? 18.508 4.759 -22.957 1.00 18.22 102 ILE B O 1
ATOM 735 N N . PRO A 1 103 ? 18.503 6.930 -23.552 1.00 17.36 103 PRO B N 1
ATOM 736 C CA . PRO A 1 103 ? 18.462 6.600 -24.986 1.00 18.18 103 PRO B CA 1
ATOM 737 C C . PRO A 1 103 ? 19.658 5.744 -25.414 1.00 19.11 103 PRO B C 1
ATOM 738 O O . PRO A 1 103 ? 19.476 4.808 -26.206 1.00 21.53 103 PRO B O 1
ATOM 742 N N . SER A 1 104 ? 20.848 5.981 -24.870 1.00 18.26 104 SER B N 1
ATOM 743 C CA . SER A 1 104 ? 22.035 5.148 -25.173 1.00 17.95 104 SER B CA 1
ATOM 744 C C . SER A 1 104 ? 21.746 3.715 -24.733 1.00 19.39 104 SER B C 1
ATOM 745 O O . SER A 1 104 ? 21.986 2.758 -25.507 1.00 18.98 104 SER B O 1
ATOM 748 N N . PHE A 1 105 ? 21.245 3.527 -23.520 1.00 17.94 105 PHE B N 1
ATOM 749 C CA . PHE A 1 105 ? 20.959 2.201 -22.941 1.00 18.87 105 PHE B CA 1
ATOM 750 C C . PHE A 1 105 ? 19.854 1.491 -23.752 1.00 18.87 105 PHE B C 1
ATOM 751 O O . PHE A 1 105 ? 20.026 0.285 -24.072 1.00 20.52 105 PHE B O 1
ATOM 759 N N . GLN A 1 106 ? 18.816 2.220 -24.124 1.00 18.38 106 GLN B N 1
ATOM 760 C CA . GLN A 1 106 ? 17.672 1.650 -24.910 1.00 19.50 106 GLN B CA 1
ATOM 761 C C . GLN A 1 106 ? 18.199 1.072 -26.232 1.00 19.93 106 GLN B C 1
ATOM 762 O O . GLN A 1 106 ? 17.616 0.042 -26.695 1.00 22.71 106 GLN B O 1
ATOM 768 N N . ALA A 1 107 ? 19.137 1.738 -26.894 1.00 19.71 107 ALA B N 1
ATOM 769 C CA . ALA A 1 107 ? 19.685 1.239 -28.181 1.00 21.09 107 ALA B CA 1
ATOM 770 C C . ALA A 1 107 ? 20.622 0.075 -27.896 1.00 22.83 107 ALA B C 1
ATOM 771 O O . ALA A 1 107 ? 20.574 -0.945 -28.614 1.00 23.51 107 ALA B O 1
ATOM 773 N N . ASP A 1 108 ? 21.472 0.169 -26.880 1.00 18.91 108 ASP B N 1
ATOM 774 C CA . ASP A 1 108 ? 22.503 -0.844 -26.592 1.00 19.68 108 ASP B CA 1
ATOM 775 C C . ASP A 1 108 ? 21.918 -2.213 -26.307 1.00 20.60 108 ASP B C 1
ATOM 776 O O . ASP A 1 108 ? 22.573 -3.205 -26.683 1.00 21.24 108 ASP B O 1
ATOM 781 N N . VAL A 1 109 ? 20.787 -2.309 -25.614 1.00 20.66 109 VAL B N 1
ATOM 782 C CA . VAL A 1 109 ? 20.253 -3.633 -25.202 1.00 20.71 109 VAL B CA 1
ATOM 783 C C . VAL A 1 109 ? 19.813 -4.442 -26.427 1.00 21.96 109 VAL B C 1
ATOM 784 O O . VAL A 1 109 ? 19.591 -5.633 -26.237 1.00 25.16 109 VAL B O 1
ATOM 788 N N . LEU A 1 110 ? 19.707 -3.809 -27.577 1.00 22.69 110 LEU B N 1
ATOM 789 C CA . LEU A 1 110 ? 19.358 -4.523 -28.842 1.00 24.23 110 LEU B CA 1
ATOM 790 C C . LEU A 1 110 ? 20.572 -5.284 -29.376 1.00 26.66 110 LEU B C 1
ATOM 791 O O . LEU A 1 110 ? 20.385 -6.109 -30.315 1.00 26.63 110 LEU B O 1
ATOM 796 N N . PHE A 1 111 ? 21.767 -5.058 -28.834 1.00 24.64 111 PHE B N 1
ATOM 797 C CA . PHE A 1 111 ? 23.020 -5.656 -29.365 1.00 24.26 111 PHE B CA 1
ATOM 798 C C . PHE A 1 111 ? 23.485 -6.776 -28.445 1.00 26.68 111 PHE B C 1
ATOM 799 O O . PHE A 1 111 ? 23.946 -6.529 -27.321 1.00 25.97 111 PHE B O 1
ATOM 807 N N . LYS A 1 112 ? 23.456 -8.010 -28.956 1.00 28.36 112 LYS B N 1
ATOM 808 C CA . LYS A 1 112 ? 23.942 -9.197 -28.206 1.00 30.19 112 LYS B CA 1
ATOM 809 C C . LYS A 1 112 ? 25.433 -9.065 -27.887 1.00 26.45 112 LYS B C 1
ATOM 810 O O . LYS A 1 112 ? 25.848 -9.682 -26.906 1.00 32.88 112 LYS B O 1
ATOM 816 N N . SER A 1 113 ? 26.194 -8.307 -28.685 1.00 28.06 113 SER B N 1
ATOM 817 C CA . SER A 1 113 ? 27.650 -8.066 -28.507 1.00 28.36 113 SER B CA 1
ATOM 818 C C . SER A 1 113 ? 27.922 -7.296 -27.207 1.00 30.34 113 SER B C 1
ATOM 819 O O . SER A 1 113 ? 28.987 -7.503 -26.593 1.00 31.62 113 SER B O 1
ATOM 822 N N . LEU A 1 114 ? 26.971 -6.461 -26.774 1.00 26.74 114 LEU B N 1
ATOM 823 C CA . LEU A 1 114 ? 27.086 -5.693 -25.502 1.00 26.17 114 LEU B CA 1
ATOM 824 C C . LEU A 1 114 ? 26.341 -6.422 -24.392 1.00 24.08 114 LEU B C 1
ATOM 825 O O . LEU A 1 114 ? 26.830 -6.408 -23.262 1.00 24.48 114 LEU B O 1
ATOM 830 N N . TYR A 1 115 ? 25.195 -7.025 -24.710 1.00 24.32 115 TYR B N 1
ATOM 831 C CA . TYR A 1 115 ? 24.317 -7.692 -23.718 1.00 25.26 115 TYR B CA 1
ATOM 832 C C . TYR A 1 115 ? 24.040 -9.114 -24.197 1.00 26.46 115 TYR B C 1
ATOM 833 O O . TYR A 1 115 ? 22.998 -9.337 -24.789 1.00 29.41 115 TYR B O 1
ATOM 842 N N . PRO A 1 116 ? 24.986 -10.053 -24.008 1.00 28.86 116 PRO B N 1
ATOM 843 C CA . PRO A 1 116 ? 24.810 -11.406 -24.544 1.00 32.95 116 PRO B CA 1
ATOM 844 C C . PRO A 1 116 ? 23.674 -12.191 -23.872 1.00 33.03 116 PRO B C 1
ATOM 845 O O . PRO A 1 116 ? 23.100 -13.029 -24.547 1.00 35.48 116 PRO B O 1
ATOM 849 N N . HIS A 1 117 ? 23.351 -11.919 -22.605 1.00 30.56 117 HIS B N 1
ATOM 850 C CA . HIS A 1 117 ? 22.319 -12.683 -21.855 1.00 31.88 117 HIS B CA 1
ATOM 851 C C . HIS A 1 117 ? 21.745 -11.858 -20.700 1.00 28.11 117 HIS B C 1
ATOM 852 O O . HIS A 1 117 ? 21.866 -12.282 -19.567 1.00 29.01 117 HIS B O 1
ATOM 859 N N . ARG A 1 118 ? 21.102 -10.739 -21.011 1.00 25.75 118 ARG B N 1
ATOM 860 C CA . ARG A 1 118 ? 20.505 -9.831 -19.993 1.00 24.19 118 ARG B CA 1
ATOM 861 C C . ARG A 1 118 ? 19.110 -10.341 -19.632 1.00 25.72 118 ARG B C 1
ATOM 862 O O . ARG A 1 118 ? 18.236 -10.402 -20.524 1.00 31.31 118 ARG B O 1
ATOM 870 N N . THR A 1 119 ? 18.922 -10.728 -18.382 1.00 26.95 119 THR B N 1
ATOM 871 C CA . THR A 1 119 ? 17.630 -11.219 -17.868 1.00 27.36 119 THR B CA 1
ATOM 872 C C . THR A 1 119 ? 17.124 -10.334 -16.736 1.00 29.26 119 THR B C 1
ATOM 873 O O . THR A 1 119 ? 17.932 -9.608 -16.104 1.00 26.64 119 THR B O 1
ATOM 877 N N . ALA A 1 120 ? 15.833 -10.460 -16.441 1.00 27.13 120 ALA B N 1
ATOM 878 C CA . ALA A 1 120 ? 15.202 -9.791 -15.276 1.00 28.02 120 ALA B CA 1
ATOM 879 C C . ALA A 1 120 ? 15.933 -10.204 -14.003 1.00 27.35 120 ALA B C 1
ATOM 880 O O . ALA A 1 120 ? 16.062 -9.393 -13.067 1.00 26.98 120 ALA B O 1
ATOM 882 N N . GLU A 1 121 ? 16.408 -11.440 -13.934 1.00 26.63 121 GLU B N 1
ATOM 883 C CA . GLU A 1 121 ? 17.029 -12.003 -12.717 1.00 27.93 121 GLU B CA 1
ATOM 884 C C . GLU A 1 121 ? 18.500 -11.598 -12.589 1.00 27.10 121 GLU B C 1
ATOM 885 O O . GLU A 1 121 ? 18.947 -11.480 -11.452 1.00 31.12 121 GLU B O 1
ATOM 891 N N . ASN A 1 122 ? 19.266 -11.464 -13.679 1.00 24.53 122 ASN B N 1
ATOM 892 C CA . ASN A 1 122 ? 20.744 -11.453 -13.555 1.00 23.99 122 ASN B CA 1
ATOM 893 C C . ASN A 1 122 ? 21.318 -10.037 -13.702 1.00 23.38 122 ASN B C 1
ATOM 894 O O . ASN A 1 122 ? 22.538 -9.920 -13.646 1.00 23.30 122 ASN B O 1
ATOM 899 N N . THR A 1 123 ? 20.474 -9.020 -13.859 1.00 23.47 123 THR B N 1
ATOM 900 C CA . THR A 1 123 ? 20.954 -7.625 -14.082 1.00 22.68 123 THR B CA 1
ATOM 901 C C . THR A 1 123 ? 20.364 -6.711 -13.017 1.00 21.82 123 THR B C 1
ATOM 902 O O . THR A 1 123 ? 19.147 -6.743 -12.799 1.00 23.11 123 THR B O 1
ATOM 906 N N . VAL A 1 124 ? 21.213 -5.889 -12.389 1.00 21.20 124 VAL B N 1
ATOM 907 C CA . VAL A 1 124 ? 20.782 -4.869 -11.383 1.00 20.43 124 VAL B CA 1
ATOM 908 C C . VAL A 1 124 ? 20.987 -3.498 -12.012 1.00 19.32 124 VAL B C 1
ATOM 909 O O . VAL A 1 124 ? 22.034 -3.291 -12.650 1.00 19.43 124 VAL B O 1
ATOM 913 N N . TYR A 1 125 ? 20.014 -2.617 -11.861 1.00 17.83 125 TYR B N 1
ATOM 914 C CA . TYR A 1 125 ? 20.020 -1.259 -12.429 1.00 18.34 125 TYR B CA 1
ATOM 915 C C . TYR A 1 125 ? 20.041 -0.285 -11.255 1.00 19.22 125 TYR B C 1
ATOM 916 O O . TYR A 1 125 ? 19.142 -0.354 -10.406 1.00 20.85 125 TYR B O 1
ATOM 925 N N . ALA A 1 126 ? 21.031 0.598 -11.210 1.00 18.68 126 ALA B N 1
ATOM 926 C CA . ALA A 1 126 ? 21.140 1.601 -10.125 1.00 16.53 126 ALA B CA 1
ATOM 927 C C . ALA A 1 126 ? 21.154 2.998 -10.700 1.00 16.30 126 ALA B C 1
ATOM 928 O O . ALA A 1 126 ? 21.723 3.232 -11.749 1.00 17.83 126 ALA B O 1
ATOM 930 N N A VAL A 1 127 ? 20.500 3.937 -10.008 0.50 17.81 127 VAL B N 1
ATOM 931 N N B VAL A 1 127 ? 20.597 3.911 -9.912 0.50 16.40 127 VAL B N 1
ATOM 932 C CA A VAL A 1 127 ? 20.533 5.388 -10.359 0.50 17.12 127 VAL B CA 1
ATOM 933 C CA B VAL A 1 127 ? 20.479 5.352 -10.240 0.50 15.37 127 VAL B CA 1
ATOM 934 C C A VAL A 1 127 ? 20.966 6.199 -9.133 0.50 16.44 127 VAL B C 1
ATOM 935 C C B VAL A 1 127 ? 21.062 6.125 -9.048 0.50 15.16 127 VAL B C 1
ATOM 936 O O A VAL A 1 127 ? 20.313 6.094 -8.075 0.50 16.63 127 VAL B O 1
ATOM 937 O O B VAL A 1 127 ? 20.674 5.865 -7.883 0.50 15.90 127 VAL B O 1
ATOM 944 N N . TRP A 1 128 ? 21.985 7.034 -9.336 1.00 15.25 128 TRP B N 1
ATOM 945 C CA . TRP A 1 128 ? 22.520 7.983 -8.320 1.00 15.08 128 TRP B CA 1
ATOM 946 C C . TRP A 1 128 ? 22.592 9.354 -8.971 1.00 15.20 128 TRP B C 1
ATOM 947 O O . TRP A 1 128 ? 23.507 9.607 -9.760 1.00 15.93 128 TRP B O 1
ATOM 958 N N . ILE A 1 129 ? 21.644 10.227 -8.687 1.00 15.83 129 ILE B N 1
ATOM 959 C CA . ILE A 1 129 ? 21.511 11.530 -9.383 1.00 14.89 129 ILE B CA 1
ATOM 960 C C . ILE A 1 129 ? 20.960 12.555 -8.378 1.00 14.98 129 ILE B C 1
ATOM 961 O O . ILE A 1 129 ? 20.241 12.143 -7.449 1.00 16.65 129 ILE B O 1
ATOM 966 N N . GLY A 1 130 ? 21.322 13.819 -8.557 1.00 15.08 130 GLY B N 1
ATOM 967 C CA . GLY A 1 130 ? 20.776 14.915 -7.740 1.00 14.83 130 GLY B CA 1
ATOM 968 C C . GLY A 1 130 ? 21.836 15.857 -7.226 1.00 14.98 130 GLY B C 1
ATOM 969 O O . GLY A 1 130 ? 21.509 17.023 -6.964 1.00 14.94 130 GLY B O 1
ATOM 970 N N . THR A 1 131 ? 23.092 15.418 -7.098 1.00 15.26 131 THR B N 1
ATOM 971 C CA . THR A 1 131 ? 24.177 16.307 -6.639 1.00 15.36 131 THR B CA 1
ATOM 972 C C . THR A 1 131 ? 24.191 17.564 -7.515 1.00 16.07 131 THR B C 1
ATOM 973 O O . THR A 1 131 ? 24.292 18.683 -6.991 1.00 16.32 131 THR B O 1
ATOM 977 N N . ASN A 1 132 ? 24.114 17.410 -8.838 1.00 15.70 132 ASN B N 1
ATOM 978 C CA . ASN A 1 132 ? 24.150 18.595 -9.728 1.00 15.63 132 ASN B CA 1
ATOM 979 C C . ASN A 1 132 ? 22.772 19.249 -9.746 1.00 15.43 132 ASN B C 1
ATOM 980 O O . ASN A 1 132 ? 22.697 20.497 -9.747 1.00 15.98 132 ASN B O 1
ATOM 985 N N . ASP A 1 133 ? 21.685 18.466 -9.839 1.00 15.78 133 ASP B N 1
ATOM 986 C CA . ASP A 1 133 ? 20.327 19.031 -10.000 1.00 15.46 133 ASP B CA 1
ATOM 987 C C . ASP A 1 133 ? 20.037 19.984 -8.841 1.00 15.07 133 ASP B C 1
ATOM 988 O O . ASP A 1 133 ? 19.455 21.031 -9.063 1.00 15.20 133 ASP B O 1
ATOM 993 N N . LEU A 1 134 ? 20.455 19.625 -7.631 1.00 14.79 134 LEU B N 1
ATOM 994 C CA . LEU A 1 134 ? 20.086 20.422 -6.426 1.00 15.19 134 LEU B CA 1
ATOM 995 C C . LEU A 1 134 ? 21.111 21.513 -6.147 1.00 15.43 134 LEU B C 1
ATOM 996 O O . LEU A 1 134 ? 20.895 22.297 -5.189 1.00 16.67 134 LEU B O 1
ATOM 1001 N N . GLY A 1 135 ? 22.184 21.603 -6.930 1.00 14.99 135 GLY B N 1
ATOM 1002 C CA . GLY A 1 135 ? 23.301 22.471 -6.578 1.00 15.44 135 GLY B CA 1
ATOM 1003 C C . GLY A 1 135 ? 23.350 23.774 -7.324 1.00 15.19 135 GLY B C 1
ATOM 1004 O O . GLY A 1 135 ? 22.417 24.164 -8.050 1.00 15.92 135 GLY B O 1
ATOM 1005 N N . TRP A 1 136 ? 24.470 24.457 -7.102 1.00 16.35 136 TRP B N 1
ATOM 1006 C CA . TRP A 1 136 ? 24.752 25.764 -7.717 1.00 16.67 136 TRP B CA 1
ATOM 1007 C C . TRP A 1 136 ? 24.655 25.661 -9.230 1.00 16.59 136 TRP B C 1
ATOM 1008 O O . TRP A 1 136 ? 25.223 24.719 -9.820 1.00 16.51 136 TRP B O 1
ATOM 1019 N N . GLY A 1 137 ? 24.009 26.629 -9.867 1.00 17.08 137 GLY B N 1
ATOM 1020 C CA . GLY A 1 137 ? 23.824 26.647 -11.320 1.00 17.88 137 GLY B CA 1
ATOM 1021 C C . GLY A 1 137 ? 22.643 25.826 -11.784 1.00 18.20 137 GLY B C 1
ATOM 1022 O O . GLY A 1 137 ? 22.313 25.846 -12.985 1.00 18.78 137 GLY B O 1
ATOM 1023 N N . ALA A 1 138 ? 21.941 25.175 -10.848 1.00 15.89 138 ALA B N 1
ATOM 1024 C CA . ALA A 1 138 ? 20.724 24.384 -11.135 1.00 16.11 138 ALA B CA 1
ATOM 1025 C C . ALA A 1 138 ? 19.657 24.810 -10.136 1.00 15.38 138 ALA B C 1
ATOM 1026 O O . ALA A 1 138 ? 19.391 26.007 -10.046 1.00 16.34 138 ALA B O 1
ATOM 1028 N N . PHE A 1 139 ? 19.038 23.891 -9.396 1.00 14.88 139 PHE B N 1
ATOM 1029 C CA . PHE A 1 139 ? 17.940 24.334 -8.489 1.00 15.25 139 PHE B CA 1
ATOM 1030 C C . PHE A 1 139 ? 18.468 25.316 -7.440 1.00 14.63 139 PHE B C 1
ATOM 1031 O O . PHE A 1 139 ? 17.683 26.184 -7.006 1.00 15.84 139 PHE B O 1
ATOM 1039 N N . LEU A 1 140 ? 19.718 25.216 -6.969 1.00 15.36 140 LEU B N 1
ATOM 1040 C CA . LEU A 1 140 ? 20.135 26.069 -5.824 1.00 15.97 140 LEU B CA 1
ATOM 1041 C C . LEU A 1 140 ? 20.171 27.545 -6.207 1.00 16.27 140 LEU B C 1
ATOM 1042 O O . LEU A 1 140 ? 19.966 28.389 -5.309 1.00 16.93 140 LEU B O 1
ATOM 1047 N N . SER A 1 141 ? 20.398 27.867 -7.470 1.00 16.43 141 SER B N 1
ATOM 1048 C CA . SER A 1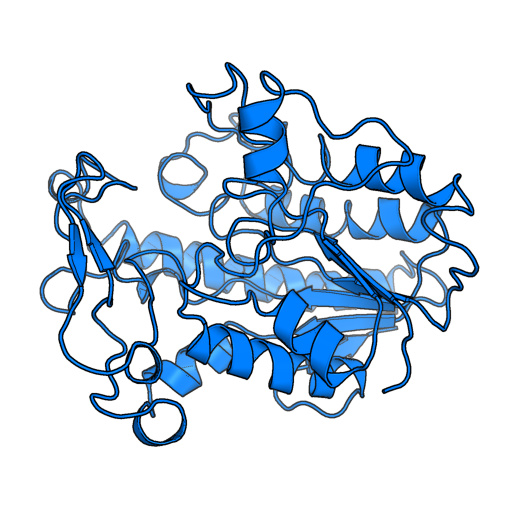 141 ? 20.389 29.250 -7.966 1.00 16.64 141 SER B CA 1
ATOM 1049 C C . SER A 1 141 ? 19.089 29.510 -8.745 1.00 16.29 141 SER B C 1
ATOM 1050 O O . SER A 1 141 ? 19.053 30.517 -9.486 1.00 16.75 141 SER B O 1
ATOM 1053 N N . ASP A 1 142 ? 18.030 28.712 -8.555 1.00 16.99 142 ASP B N 1
ATOM 1054 C CA . ASP A 1 142 ? 16.727 28.911 -9.247 1.00 17.26 142 ASP B CA 1
ATOM 1055 C C . ASP A 1 142 ? 16.970 29.076 -10.759 1.00 16.83 142 ASP B C 1
ATOM 1056 O O . ASP A 1 142 ? 16.281 29.927 -11.411 1.00 18.88 142 ASP B O 1
ATOM 1061 N N . SER A 1 143 ? 17.822 28.231 -11.326 1.00 17.31 143 SER B N 1
ATOM 1062 C CA . SER A 1 143 ? 18.190 28.263 -12.767 1.00 17.95 143 SER B CA 1
ATOM 1063 C C . SER A 1 143 ? 17.371 27.260 -13.590 1.00 17.82 143 SER B C 1
ATOM 1064 O O . SER A 1 143 ? 17.599 27.155 -14.809 1.00 20.21 143 SER B O 1
ATOM 1067 N N . GLN A 1 144 ? 16.493 26.488 -12.979 1.00 17.06 144 GLN B N 1
ATOM 1068 C CA . GLN A 1 144 ? 15.662 25.484 -13.678 1.00 16.10 144 GLN B CA 1
ATOM 1069 C C . GLN A 1 144 ? 14.653 26.164 -14.611 1.00 16.93 144 GLN B C 1
ATOM 1070 O O . GLN A 1 144 ? 14.413 27.402 -14.517 1.00 19.79 144 GLN B O 1
ATOM 1076 N N . THR A 1 145 ? 14.012 25.324 -15.430 1.00 18.18 145 THR B N 1
ATOM 1077 C CA . THR A 1 145 ? 12.851 25.728 -16.234 1.00 19.26 145 THR B CA 1
ATOM 1078 C C . THR A 1 145 ? 11.858 26.397 -15.280 1.00 20.69 145 THR B C 1
ATOM 1079 O O . THR A 1 145 ? 11.442 25.770 -14.298 1.00 19.48 145 THR B O 1
ATOM 1083 N N . PRO A 1 146 ? 11.439 27.653 -15.532 1.00 22.01 146 PRO B N 1
ATOM 1084 C CA . PRO A 1 146 ? 10.520 28.345 -14.622 1.00 22.61 146 PRO B CA 1
ATOM 1085 C C . PRO A 1 146 ? 9.273 27.525 -14.283 1.00 22.71 146 PRO B C 1
ATOM 1086 O O . PRO A 1 146 ? 8.640 26.936 -15.148 1.00 23.07 146 PRO B O 1
ATOM 1090 N N . GLY A 1 147 ? 8.945 27.468 -12.988 1.00 24.06 147 GLY B N 1
ATOM 1091 C CA . GLY A 1 147 ? 7.791 26.709 -12.506 1.00 23.72 147 GLY B CA 1
ATOM 1092 C C . GLY A 1 147 ? 8.170 25.321 -12.003 1.00 21.67 147 GLY B C 1
ATOM 1093 O O . GLY A 1 147 ? 7.416 24.712 -11.236 1.00 21.33 147 GLY B O 1
ATOM 1094 N N . LYS A 1 148 ? 9.263 24.725 -12.482 1.00 18.69 148 LYS B N 1
ATOM 1095 C CA . LYS A 1 148 ? 9.654 23.381 -12.012 1.00 17.68 148 LYS B CA 1
ATOM 1096 C C . LYS A 1 148 ? 10.155 23.468 -10.574 1.00 16.06 148 LYS B C 1
ATOM 1097 O O . LYS A 1 148 ? 10.732 24.494 -10.170 1.00 17.95 148 LYS B O 1
ATOM 1103 N N . THR A 1 149 ? 9.900 22.399 -9.845 1.00 17.09 149 THR B N 1
ATOM 1104 C CA . THR A 1 149 ? 10.287 22.287 -8.421 1.00 17.25 149 THR B CA 1
ATOM 1105 C C . THR A 1 149 ? 11.055 21.006 -8.182 1.00 16.60 149 THR B C 1
ATOM 1106 O O . THR A 1 149 ? 11.124 20.114 -9.054 1.00 16.73 149 THR B O 1
ATOM 1110 N N . ILE A 1 150 ? 11.625 20.863 -6.990 1.00 15.58 150 ILE B N 1
ATOM 1111 C CA . ILE A 1 150 ? 12.377 19.627 -6.630 1.00 15.34 150 ILE B CA 1
ATOM 1112 C C . ILE A 1 150 ? 11.454 18.406 -6.595 1.00 17.04 150 ILE B C 1
ATOM 1113 O O . ILE A 1 150 ? 11.937 17.282 -6.782 1.00 16.04 150 ILE B O 1
ATOM 1118 N N . SER A 1 151 ? 10.141 18.578 -6.443 1.00 16.39 151 SER B N 1
ATOM 1119 C CA . SER A 1 151 ? 9.180 17.463 -6.618 1.00 16.81 151 SER B CA 1
ATOM 1120 C C . SER A 1 151 ? 9.274 16.907 -8.057 1.00 17.31 151 SER B C 1
ATOM 1121 O O . SER A 1 151 ? 9.156 15.676 -8.218 1.00 17.50 151 SER B O 1
ATOM 1124 N N . ASP A 1 152 ? 9.490 17.778 -9.039 1.00 16.79 152 ASP B N 1
ATOM 1125 C CA . ASP A 1 152 ? 9.613 17.347 -10.457 1.00 17.76 152 ASP B CA 1
ATOM 1126 C C . ASP A 1 152 ? 10.914 16.581 -10.655 1.00 17.53 152 ASP B C 1
ATOM 1127 O O . ASP A 1 152 ? 10.918 15.586 -11.422 1.00 18.15 152 ASP B O 1
ATOM 1132 N N . PHE A 1 153 ? 11.968 16.901 -9.914 1.00 16.71 153 PHE B N 1
ATOM 1133 C CA . PHE A 1 153 ? 13.215 16.104 -9.960 1.00 17.03 153 PHE B CA 1
ATOM 1134 C C . PHE A 1 153 ? 12.909 14.688 -9.498 1.00 17.14 153 PHE B C 1
ATOM 1135 O O . PHE A 1 153 ? 13.343 13.694 -10.080 1.00 17.48 153 PHE B O 1
ATOM 1143 N N . VAL A 1 154 ? 12.179 14.555 -8.389 1.00 16.99 154 VAL B N 1
ATOM 1144 C CA . VAL A 1 154 ? 11.878 13.214 -7.843 1.00 16.38 154 VAL B CA 1
ATOM 1145 C C . VAL A 1 154 ? 11.065 12.425 -8.885 1.00 17.54 154 VAL B C 1
ATOM 1146 O O . VAL A 1 154 ? 11.368 11.243 -9.116 1.00 17.97 154 VAL B O 1
ATOM 1150 N N . SER A 1 155 ? 10.074 13.041 -9.501 1.00 18.06 155 SER B N 1
ATOM 1151 C CA . SER A 1 155 ? 9.279 12.352 -10.549 1.00 17.81 155 SER B CA 1
ATOM 1152 C C . SER A 1 155 ? 10.229 11.882 -11.662 1.00 18.11 155 SER B C 1
ATOM 1153 O O . SER A 1 155 ? 9.979 10.807 -12.247 1.00 19.08 155 SER B O 1
ATOM 1156 N N . CYS A 1 156 ? 11.226 12.683 -12.004 1.00 18.14 156 CYS B N 1
ATOM 1157 C CA . CYS A 1 156 ? 12.203 12.310 -13.069 1.00 18.95 156 CYS B CA 1
ATOM 1158 C C . CYS A 1 156 ? 12.871 11.001 -12.684 1.00 18.58 156 CYS B C 1
ATOM 1159 O O . CYS A 1 156 ? 13.088 10.116 -13.568 1.00 19.04 156 CYS B O 1
ATOM 1162 N N . VAL A 1 157 ? 13.306 10.849 -11.443 1.00 17.09 157 VAL B N 1
ATOM 1163 C CA . VAL A 1 157 ? 13.988 9.603 -11.012 1.00 17.80 157 VAL B CA 1
ATOM 1164 C C . VAL A 1 157 ? 13.045 8.417 -11.283 1.00 18.09 157 VAL B C 1
ATOM 1165 O O . VAL A 1 157 ? 13.504 7.377 -11.790 1.00 18.47 157 VAL B O 1
ATOM 1169 N N . PHE A 1 158 ? 11.755 8.511 -10.931 1.00 19.05 158 PHE B N 1
ATOM 1170 C CA . PHE A 1 158 ? 10.845 7.366 -11.155 1.00 18.92 158 PHE B CA 1
ATOM 1171 C C . PHE A 1 158 ? 10.673 7.125 -12.657 1.00 19.12 158 PHE B C 1
ATOM 1172 O O . PHE A 1 158 ? 10.531 5.959 -13.049 1.00 19.98 158 PHE B O 1
ATOM 1180 N N A SER A 1 159 ? 10.710 8.186 -13.471 0.50 18.07 159 SER B N 1
ATOM 1181 N N B SER A 1 159 ? 10.672 8.176 -13.488 0.50 19.53 159 SER B N 1
ATOM 1182 C CA A SER A 1 159 ? 10.617 8.072 -14.955 0.50 18.05 159 SER B CA 1
ATOM 1183 C CA B SER A 1 159 ? 10.625 8.022 -14.972 0.50 20.35 159 SER B CA 1
ATOM 1184 C C A SER A 1 159 ? 11.826 7.304 -15.505 0.50 18.71 159 SER B C 1
ATOM 1185 C C B SER A 1 159 ? 11.820 7.175 -15.426 0.50 20.10 159 SER B C 1
ATOM 1186 O O A SER A 1 159 ? 11.658 6.626 -16.538 0.50 17.90 159 SER B O 1
ATOM 1187 O O B SER A 1 159 ? 11.659 6.264 -16.273 0.50 19.66 159 SER B O 1
ATOM 1192 N N . VAL A 1 160 ? 13.004 7.448 -14.885 1.00 18.91 160 VAL B N 1
ATOM 1193 C CA . VAL A 1 160 ? 14.191 6.631 -15.272 1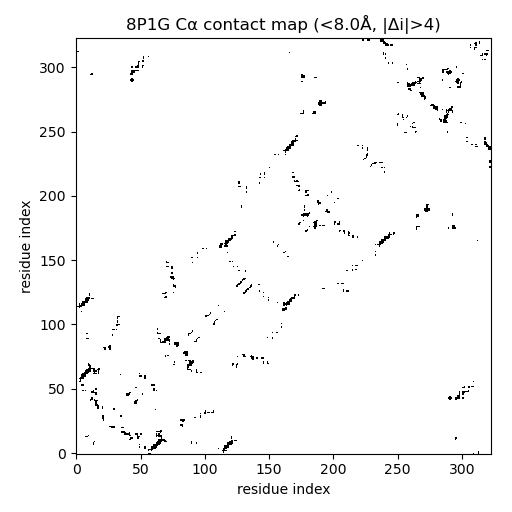.00 19.30 160 VAL B CA 1
ATOM 1194 C C . VAL A 1 160 ? 13.837 5.148 -15.094 1.00 19.86 160 VAL B C 1
ATOM 1195 O O . VAL A 1 160 ? 14.063 4.334 -16.037 1.00 19.37 160 VAL B O 1
ATOM 1199 N N . LEU A 1 161 ? 13.265 4.770 -13.962 1.00 19.38 161 LEU B N 1
ATOM 1200 C CA . LEU A 1 161 ? 12.910 3.363 -13.699 1.00 20.23 161 LEU B CA 1
ATOM 1201 C C . LEU A 1 161 ? 11.830 2.926 -14.694 1.00 20.99 161 LEU B C 1
ATOM 1202 O O . LEU A 1 161 ? 11.921 1.779 -15.134 1.00 20.50 161 LEU B O 1
ATOM 1207 N N . ASP A 1 162 ? 10.880 3.779 -15.061 1.00 18.86 162 ASP B N 1
ATOM 1208 C CA . ASP A 1 162 ? 9.859 3.396 -16.085 1.00 19.98 162 ASP B CA 1
ATOM 1209 C C . ASP A 1 162 ? 10.569 2.965 -17.378 1.00 21.38 162 ASP B C 1
ATOM 1210 O O . ASP A 1 162 ? 10.171 1.922 -17.979 1.00 21.28 162 ASP B O 1
ATOM 1215 N N . HIS A 1 163 ? 11.526 3.764 -17.861 1.00 21.37 163 HIS B N 1
ATOM 1216 C CA . HIS A 1 163 ? 12.249 3.462 -19.124 1.00 21.10 163 HIS B CA 1
ATOM 1217 C C . HIS A 1 163 ? 13.010 2.146 -18.997 1.00 22.28 163 HIS B C 1
ATOM 1218 O O . HIS A 1 163 ? 12.979 1.347 -19.942 1.00 22.69 163 HIS B O 1
ATOM 1225 N N . VAL A 1 164 ? 13.679 1.885 -17.877 1.00 19.48 164 VAL B N 1
ATOM 1226 C CA . VAL A 1 164 ? 14.421 0.622 -17.666 1.00 20.61 164 VAL B CA 1
ATOM 1227 C C . VAL A 1 164 ? 13.402 -0.520 -17.664 1.00 21.52 164 VAL B C 1
ATOM 1228 O O . VAL A 1 164 ? 13.657 -1.540 -18.310 1.00 22.08 164 VAL B O 1
ATOM 1232 N N . TYR A 1 165 ? 12.287 -0.343 -16.963 1.00 21.36 165 TYR B N 1
ATOM 1233 C CA . TYR A 1 165 ? 11.267 -1.404 -16.828 1.00 21.09 165 TYR B CA 1
ATOM 1234 C C . TYR A 1 165 ? 10.797 -1.846 -18.227 1.00 23.24 165 TYR B C 1
ATOM 1235 O O . TYR A 1 165 ? 10.695 -3.084 -18.452 1.00 23.72 165 TYR B O 1
ATOM 1244 N N . LYS A 1 166 ? 10.576 -0.890 -19.119 1.00 22.03 166 LYS B N 1
ATOM 1245 C CA . LYS A 1 166 ? 10.001 -1.142 -20.472 1.00 24.26 166 LYS B CA 1
ATOM 1246 C C . LYS A 1 166 ? 11.005 -1.939 -21.312 1.00 25.95 166 LYS B C 1
ATOM 1247 O O . LYS A 1 166 ? 10.542 -2.599 -22.279 1.00 28.35 166 LYS B O 1
ATOM 1253 N N . THR A 1 167 ? 12.289 -1.991 -20.942 1.00 23.00 167 THR B N 1
ATOM 1254 C CA . THR A 1 167 ? 13.280 -2.874 -21.623 1.00 22.43 167 THR B CA 1
ATOM 1255 C C . THR A 1 167 ? 13.346 -4.266 -20.999 1.00 24.11 167 THR B C 1
ATOM 1256 O O . THR A 1 167 ? 14.084 -5.112 -21.551 1.00 25.10 167 THR B O 1
ATOM 1260 N N . GLY A 1 168 ? 12.578 -4.549 -19.951 1.00 21.48 168 GLY B N 1
ATOM 1261 C CA . GLY A 1 168 ? 12.610 -5.837 -19.244 1.00 23.36 168 GLY B CA 1
ATOM 1262 C C . GLY A 1 168 ? 13.316 -5.818 -17.912 1.00 23.20 168 GLY B C 1
ATOM 1263 O O . GLY A 1 168 ? 13.321 -6.860 -17.212 1.00 24.82 168 GLY B O 1
ATOM 1264 N N . GLY A 1 169 ? 13.914 -4.692 -17.504 1.00 23.21 169 GLY B N 1
ATOM 1265 C CA . GLY A 1 169 ? 14.612 -4.667 -16.211 1.00 22.80 169 GLY B CA 1
ATOM 1266 C C . GLY A 1 169 ? 13.645 -4.763 -15.043 1.00 20.72 169 GLY B C 1
ATOM 1267 O O . GLY A 1 169 ? 12.541 -4.239 -15.154 1.00 23.31 169 GLY B O 1
ATOM 1268 N N . ARG A 1 170 ? 14.056 -5.432 -13.975 1.00 20.92 170 ARG B N 1
ATOM 1269 C CA . ARG A 1 170 ? 13.157 -5.632 -12.802 1.00 24.16 170 ARG B CA 1
ATOM 1270 C C . ARG A 1 170 ? 13.842 -5.386 -11.456 1.00 24.47 170 ARG B C 1
ATOM 1271 O O . ARG A 1 170 ? 13.106 -5.246 -10.473 1.00 26.88 170 ARG B O 1
ATOM 1279 N N . ARG A 1 171 ? 15.175 -5.297 -11.378 1.00 21.65 171 ARG B N 1
ATOM 1280 C CA . ARG A 1 171 ? 15.886 -5.166 -10.091 1.00 22.69 171 ARG B CA 1
ATOM 1281 C C . ARG A 1 171 ? 16.511 -3.767 -10.026 1.00 21.22 171 ARG B C 1
ATOM 1282 O O . ARG A 1 171 ? 17.476 -3.550 -10.729 1.00 21.09 171 ARG B O 1
ATOM 1290 N N . PHE A 1 172 ? 15.914 -2.881 -9.232 1.00 20.41 172 PHE B N 1
ATOM 1291 C CA . PHE A 1 172 ? 16.230 -1.426 -9.248 1.00 20.54 172 PHE B CA 1
ATOM 1292 C C . PHE A 1 172 ? 16.780 -1.013 -7.887 1.00 20.97 172 PHE B C 1
ATOM 1293 O O . PHE A 1 172 ? 16.235 -1.467 -6.848 1.00 21.73 172 PHE B O 1
ATOM 1301 N N . VAL A 1 173 ? 17.802 -0.150 -7.899 1.00 18.77 173 VAL B N 1
ATOM 1302 C CA . VAL A 1 173 ? 18.342 0.483 -6.664 1.00 18.14 173 VAL B CA 1
ATOM 1303 C C . VAL A 1 173 ? 18.399 1.982 -6.924 1.00 17.61 173 VAL B C 1
ATOM 1304 O O . VAL A 1 173 ? 19.057 2.418 -7.864 1.00 17.76 173 VAL B O 1
ATOM 1308 N N . ILE A 1 174 ? 17.688 2.753 -6.098 1.00 17.40 174 ILE B N 1
ATOM 1309 C CA . ILE A 1 174 ? 17.824 4.228 -6.060 1.00 17.65 174 ILE B CA 1
ATOM 1310 C C . ILE A 1 174 ? 18.787 4.590 -4.918 1.00 18.88 174 ILE B C 1
ATOM 1311 O O . ILE A 1 174 ? 18.488 4.246 -3.762 1.00 18.91 174 ILE B O 1
ATOM 1316 N N . LEU A 1 175 ? 19.913 5.222 -5.232 1.00 16.50 175 LEU B N 1
ATOM 1317 C CA . LEU A 1 175 ? 20.796 5.822 -4.212 1.00 16.08 175 LEU B CA 1
ATOM 1318 C C . LEU A 1 175 ? 20.289 7.245 -3.985 1.00 17.26 175 LEU B C 1
ATOM 1319 O O . LEU A 1 175 ? 20.066 7.997 -4.977 1.00 16.76 175 LEU B O 1
ATOM 1324 N N . ASN A 1 176 ? 20.039 7.608 -2.732 1.00 16.49 176 ASN B N 1
ATOM 1325 C CA . ASN A 1 176 ? 19.451 8.920 -2.428 1.00 16.26 176 ASN B CA 1
ATOM 1326 C C . ASN A 1 176 ? 20.561 9.994 -2.405 1.00 16.83 176 ASN B C 1
ATOM 1327 O O . ASN A 1 176 ? 21.720 9.717 -2.789 1.00 17.01 176 ASN B O 1
ATOM 1332 N N . THR A 1 177 ? 20.204 11.227 -2.074 1.00 16.50 177 THR B N 1
ATOM 1333 C CA . THR A 1 177 ? 21.158 12.348 -2.132 1.00 16.16 177 THR B CA 1
ATOM 1334 C C . THR A 1 177 ? 21.992 12.395 -0.863 1.00 16.51 177 THR B C 1
ATOM 1335 O O . THR A 1 177 ? 21.510 12.134 0.238 1.00 16.91 177 THR B O 1
ATOM 1339 N N . VAL A 1 178 ? 23.244 12.732 -1.051 1.00 16.99 178 VAL B N 1
ATOM 1340 C CA . VAL A 1 178 ? 24.191 12.839 0.081 1.00 15.87 178 VAL B CA 1
ATOM 1341 C C . VAL A 1 178 ? 23.877 14.116 0.851 1.00 15.35 178 VAL B C 1
ATOM 1342 O O . VAL A 1 178 ? 23.120 14.989 0.400 1.00 16.33 178 VAL B O 1
ATOM 1346 N N . PRO A 1 179 ? 24.506 14.296 2.025 1.00 16.29 179 PRO B N 1
ATOM 1347 C CA . PRO A 1 179 ? 24.323 15.504 2.836 1.00 16.76 179 PRO B CA 1
ATOM 1348 C C . PRO A 1 179 ? 25.177 16.604 2.212 1.00 15.62 179 PRO B C 1
ATOM 1349 O O . PRO A 1 179 ? 26.303 16.849 2.644 1.00 17.32 179 PRO B O 1
ATOM 1353 N N . LEU A 1 180 ? 24.629 17.259 1.186 1.00 15.40 180 LEU B N 1
ATOM 1354 C CA . LEU A 1 180 ? 25.409 18.189 0.345 1.00 14.89 180 LEU B CA 1
ATOM 1355 C C . LEU A 1 180 ? 25.921 19.373 1.167 1.00 15.30 180 LEU B C 1
ATOM 1356 O O . LEU A 1 180 ? 26.961 19.914 0.784 1.00 17.29 180 LEU B O 1
ATOM 1361 N N . GLU A 1 181 ? 25.257 19.747 2.257 1.00 16.13 181 GLU B N 1
ATOM 1362 C CA . GLU A 1 181 ? 25.728 20.844 3.131 1.00 15.65 181 GLU B CA 1
ATOM 1363 C C . GLU A 1 181 ? 27.044 20.472 3.832 1.00 17.63 181 GLU B C 1
ATOM 1364 O O . GLU A 1 181 ? 27.724 21.418 4.304 1.00 18.00 181 GLU B O 1
ATOM 1370 N N . LEU A 1 182 ? 27.426 19.197 3.867 1.00 18.00 182 LEU B N 1
ATOM 1371 C CA . LEU A 1 182 ? 28.707 18.726 4.461 1.00 17.62 182 LEU B CA 1
ATOM 1372 C C . LEU A 1 182 ? 29.785 18.596 3.385 1.00 18.04 182 LEU B C 1
ATOM 1373 O O . LEU A 1 182 ? 30.973 18.475 3.748 1.00 19.51 182 LEU B O 1
ATOM 1378 N N . ALA A 1 183 ? 29.453 18.647 2.094 1.00 16.90 183 ALA B N 1
ATOM 1379 C CA . ALA A 1 183 ? 30.472 18.762 1.033 1.00 16.97 183 ALA B CA 1
ATOM 1380 C C . ALA A 1 183 ? 31.206 20.085 1.226 1.00 16.17 183 ALA B C 1
ATOM 1381 O O . ALA A 1 183 ? 30.556 21.114 1.492 1.00 17.07 183 ALA B O 1
ATOM 1383 N N . PRO A 1 184 ? 32.557 20.115 1.187 1.00 17.68 184 PRO B N 1
ATOM 1384 C CA . PRO A 1 184 ? 33.260 21.382 1.384 1.00 16.79 184 PRO B CA 1
ATOM 1385 C C . PRO A 1 184 ? 32.794 22.482 0.422 1.00 17.93 184 PRO B C 1
ATOM 1386 O O . PRO A 1 184 ? 32.852 23.644 0.811 1.00 17.49 184 PRO B O 1
ATOM 1390 N N . LEU A 1 185 ? 32.296 22.161 -0.775 1.00 16.66 185 LEU B N 1
ATOM 1391 C CA . LEU A 1 185 ? 31.771 23.206 -1.689 1.00 15.40 185 LEU B CA 1
ATOM 1392 C C . LEU A 1 185 ? 30.678 24.026 -0.981 1.00 15.51 185 LEU B C 1
ATOM 1393 O O . LEU A 1 185 ? 30.597 25.227 -1.241 1.00 17.24 185 LEU B O 1
ATOM 1398 N N . TYR A 1 186 ? 29.797 23.391 -0.208 1.00 15.34 186 TYR B N 1
ATOM 1399 C CA . TYR A 1 186 ? 28.629 24.071 0.400 1.00 15.93 186 TYR B CA 1
ATOM 1400 C C . TYR A 1 186 ? 28.852 24.411 1.870 1.00 18.49 186 TYR B C 1
ATOM 1401 O O . TYR A 1 186 ? 28.104 25.266 2.408 1.00 18.63 186 TYR B O 1
ATOM 1410 N N . ALA A 1 187 ? 29.812 23.782 2.546 1.00 17.33 187 ALA B N 1
ATOM 1411 C CA . ALA A 1 187 ? 30.093 24.110 3.950 1.00 18.00 187 ALA B CA 1
ATOM 1412 C C . ALA A 1 187 ? 30.715 25.494 4.116 1.00 17.37 187 ALA B C 1
ATOM 1413 O O . ALA A 1 187 ? 31.366 26.038 3.193 1.00 17.88 187 ALA B O 1
ATOM 1415 N N . LEU A 1 188 ? 30.549 26.051 5.315 1.00 17.86 188 LEU B N 1
ATOM 1416 C CA . LEU A 1 188 ? 31.231 27.336 5.632 1.00 17.95 188 LEU B CA 1
ATOM 1417 C C . LEU A 1 188 ? 32.728 27.123 5.720 1.00 17.62 188 LEU B C 1
ATOM 1418 O O . LEU A 1 188 ? 33.173 26.101 6.230 1.00 17.93 188 LEU B O 1
ATOM 1423 N N . PRO A 1 189 ? 33.561 28.096 5.294 1.00 17.42 189 PRO B N 1
ATOM 1424 C CA . PRO A 1 189 ? 35.008 27.995 5.472 1.00 18.97 189 PRO B CA 1
ATOM 1425 C C . PRO A 1 189 ? 35.433 27.712 6.929 1.00 19.81 189 PRO B C 1
ATOM 1426 O O . PRO A 1 189 ? 36.408 26.985 7.140 1.00 20.51 189 PRO B O 1
ATOM 1430 N N . GLU A 1 190 ? 34.693 28.219 7.920 1.00 18.82 190 GLU B N 1
ATOM 1431 C CA . GLU A 1 190 ? 35.053 27.965 9.345 1.00 21.74 190 GLU B CA 1
ATOM 1432 C C . GLU A 1 190 ? 34.987 26.467 9.633 1.00 21.30 190 GLU B C 1
ATOM 1433 O O . GLU A 1 190 ? 35.644 26.031 10.611 1.00 23.07 190 GLU B O 1
ATOM 1439 N N . ASN A 1 191 ? 34.200 25.715 8.851 1.00 20.26 191 ASN B N 1
ATOM 1440 C CA . ASN A 1 191 ? 34.014 24.255 9.008 1.00 21.24 191 ASN B CA 1
ATOM 1441 C C . ASN A 1 191 ? 34.773 23.501 7.910 1.00 22.77 191 ASN B C 1
ATOM 1442 O O . ASN A 1 191 ? 34.440 22.329 7.726 1.00 25.80 191 ASN B O 1
ATOM 1447 N N . GLY A 1 192 ? 35.771 24.098 7.258 1.00 20.73 192 GLY B N 1
ATOM 1448 C CA . GLY A 1 192 ? 36.616 23.425 6.243 1.00 20.46 192 GLY B CA 1
ATOM 1449 C C . GLY A 1 192 ? 36.110 23.643 4.818 1.00 21.19 192 GLY B C 1
ATOM 1450 O O . GLY A 1 192 ? 36.734 23.171 3.858 1.00 21.17 192 GLY B O 1
ATOM 1451 N N . GLY A 1 193 ? 35.056 24.430 4.659 1.00 18.97 193 GLY B N 1
ATOM 1452 C CA . GLY A 1 193 ? 34.473 24.685 3.335 1.00 17.69 193 GLY B CA 1
ATOM 1453 C C . GLY A 1 193 ? 35.369 25.530 2.449 1.00 17.77 193 GLY B C 1
ATOM 1454 O O . GLY A 1 193 ? 36.238 26.290 2.960 1.00 19.20 193 GLY B O 1
ATOM 1455 N N . THR A 1 194 ? 35.163 25.480 1.141 1.00 18.36 194 THR B N 1
ATOM 1456 C CA . THR A 1 194 ? 35.895 26.321 0.179 1.00 17.84 194 THR B CA 1
ATOM 1457 C C . THR A 1 194 ? 35.563 27.793 0.397 1.00 18.05 194 THR B C 1
ATOM 1458 O O . THR A 1 194 ? 34.455 28.148 0.883 1.00 17.03 194 THR B O 1
ATOM 1462 N N . LEU A 1 195 ? 36.494 28.639 -0.033 1.00 18.69 195 LEU B N 1
ATOM 1463 C CA . LEU A 1 195 ? 36.156 30.023 -0.424 1.00 19.32 195 LEU B CA 1
ATOM 1464 C C . LEU A 1 195 ? 35.621 29.938 -1.859 1.00 18.94 195 LEU B C 1
ATOM 1465 O O . LEU A 1 195 ? 34.879 28.980 -2.156 1.00 18.82 195 LEU B O 1
ATOM 1470 N N . ASP A 1 196 ? 35.924 30.872 -2.752 1.00 19.25 196 ASP B N 1
ATOM 1471 C CA . ASP A 1 196 ? 35.451 30.753 -4.142 1.00 19.06 196 ASP B CA 1
ATOM 1472 C C . ASP A 1 196 ? 36.040 29.456 -4.704 1.00 18.85 196 ASP B C 1
ATOM 1473 O O . ASP A 1 196 ? 37.228 29.166 -4.475 1.00 21.14 196 ASP B O 1
ATOM 1478 N N . SER A 1 197 ? 35.216 28.668 -5.383 1.00 18.74 197 SER B N 1
ATOM 1479 C CA . SER A 1 197 ? 35.536 27.309 -5.851 1.00 18.24 197 SER B CA 1
ATOM 1480 C C . SER A 1 197 ? 35.486 27.259 -7.378 1.00 19.06 197 SER B C 1
ATOM 1481 O O . SER A 1 197 ? 34.687 27.943 -7.999 1.00 19.54 197 SER B O 1
ATOM 1484 N N . GLN A 1 198 ? 36.251 26.335 -7.956 1.00 20.16 198 GLN B N 1
ATOM 1485 C CA . GLN A 1 198 ? 36.116 25.932 -9.370 1.00 20.95 198 GLN B CA 1
ATOM 1486 C C . GLN A 1 198 ? 34.672 25.543 -9.710 1.00 22.95 198 GLN B C 1
ATOM 1487 O O . GLN A 1 198 ? 34.317 25.642 -10.883 1.00 23.15 198 GLN B O 1
ATOM 1493 N N . TYR A 1 199 ? 33.836 25.148 -8.736 1.00 19.56 199 TYR B N 1
ATOM 1494 C CA . TYR A 1 199 ? 32.434 24.720 -8.972 1.00 19.21 199 TYR B CA 1
ATOM 1495 C C . TYR A 1 199 ? 31.445 25.833 -8.607 1.00 19.90 199 TYR B C 1
ATOM 1496 O O . TYR A 1 199 ? 30.247 25.677 -8.873 1.00 20.85 199 TYR B O 1
ATOM 1505 N N . TRP A 1 200 ? 31.924 26.909 -7.987 1.00 18.01 200 TRP B N 1
ATOM 1506 C CA . TRP A 1 200 ? 31.080 28.032 -7.541 1.00 18.40 200 TRP B CA 1
ATOM 1507 C C . TRP A 1 200 ? 32.018 29.213 -7.313 1.00 18.59 200 TRP B C 1
ATOM 1508 O O . TRP A 1 200 ? 32.437 29.467 -6.158 1.00 19.62 200 TRP B O 1
ATOM 1519 N N . ASN A 1 201 ? 32.375 29.911 -8.400 1.00 20.46 201 ASN B N 1
ATOM 1520 C CA . ASN A 1 201 ? 33.540 30.831 -8.366 1.00 21.28 201 ASN B CA 1
ATOM 1521 C C . ASN A 1 201 ? 33.163 32.189 -7.755 1.00 20.91 201 ASN B C 1
ATOM 1522 O O . ASN A 1 201 ? 34.058 33.008 -7.558 1.00 21.59 201 ASN B O 1
ATOM 1527 N N . THR A 1 202 ? 31.902 32.378 -7.353 1.00 18.99 202 THR B N 1
ATOM 1528 C CA . THR A 1 202 ? 31.373 33.567 -6.640 1.00 19.62 202 THR B CA 1
ATOM 1529 C C . THR A 1 202 ? 30.779 33.181 -5.273 1.00 18.14 202 THR B C 1
ATOM 1530 O O . THR A 1 202 ? 30.109 34.025 -4.659 1.00 18.67 202 THR B O 1
ATOM 1534 N N . LYS A 1 203 ? 31.110 32.006 -4.731 1.00 18.04 203 LYS B N 1
ATOM 1535 C CA . LYS A 1 203 ? 30.521 31.527 -3.462 1.00 17.82 203 LYS B CA 1
ATOM 1536 C C . LYS A 1 203 ? 30.543 32.619 -2.382 1.00 17.79 203 LYS B C 1
ATOM 1537 O O . LYS A 1 203 ? 29.529 32.800 -1.688 1.00 17.32 203 LYS B O 1
ATOM 1543 N N . THR A 1 204 ? 31.697 33.250 -2.150 1.00 19.49 204 THR B N 1
ATOM 1544 C CA . THR A 1 204 ? 31.896 34.148 -0.991 1.00 20.25 204 THR B CA 1
ATOM 1545 C C . THR A 1 204 ? 31.111 35.442 -1.145 1.00 20.70 204 THR B C 1
ATOM 1546 O O . THR A 1 204 ? 31.006 36.140 -0.129 1.00 22.28 204 THR B O 1
ATOM 1550 N N . LYS A 1 205 ? 30.513 35.702 -2.301 1.00 18.63 205 LYS B N 1
ATOM 1551 C CA . LYS A 1 205 ? 29.643 36.881 -2.530 1.00 21.44 205 LYS B CA 1
ATOM 1552 C C . LYS A 1 205 ? 28.220 36.603 -2.051 1.00 21.35 205 LYS B C 1
ATOM 1553 O O . LYS A 1 205 ? 27.452 37.567 -1.880 1.00 22.97 205 LYS B O 1
ATOM 1559 N N . TYR A 1 206 ? 27.892 35.346 -1.788 1.00 18.70 206 TYR B N 1
ATOM 1560 C CA . TYR A 1 206 ? 26.526 34.960 -1.355 1.00 18.37 206 TYR B CA 1
ATOM 1561 C C . TYR A 1 206 ? 26.500 34.720 0.146 1.00 17.25 206 TYR B C 1
ATOM 1562 O O . TYR A 1 206 ? 27.552 34.556 0.809 1.00 17.74 206 TYR B O 1
ATOM 1571 N N . ASN A 1 207 ? 25.288 34.650 0.678 1.00 17.19 207 ASN B N 1
ATOM 1572 C CA . ASN A 1 207 ? 25.056 34.196 2.063 1.00 17.27 207 ASN B CA 1
ATOM 1573 C C . ASN A 1 207 ? 25.271 32.686 2.120 1.00 17.01 207 ASN B C 1
ATOM 1574 O O . ASN A 1 207 ? 24.346 31.892 1.891 1.00 17.70 207 ASN B O 1
ATOM 1579 N N . MET A 1 208 ? 26.511 32.285 2.364 1.00 16.70 208 MET B N 1
ATOM 1580 C CA . MET A 1 208 ? 26.906 30.851 2.336 1.00 17.52 208 MET B CA 1
ATOM 1581 C C . MET A 1 208 ? 26.102 30.069 3.381 1.00 17.38 208 MET B C 1
ATOM 1582 O O . MET A 1 208 ? 25.772 28.878 3.166 1.00 16.69 208 MET B O 1
ATOM 1587 N N . THR A 1 209 ? 25.794 30.679 4.532 1.00 16.33 209 THR B N 1
ATOM 1588 C CA . THR A 1 209 ? 24.997 29.990 5.567 1.00 16.02 209 THR B CA 1
ATOM 1589 C C . THR A 1 209 ? 23.623 29.625 5.001 1.00 16.84 209 THR B C 1
ATOM 1590 O O . THR A 1 209 ? 23.151 28.466 5.180 1.00 17.30 209 THR B O 1
ATOM 1594 N N A GLU A 1 210 ? 22.989 30.587 4.336 0.50 16.87 210 GLU B N 1
ATOM 1595 N N B GLU A 1 210 ? 22.949 30.599 4.387 0.50 16.81 210 GLU B N 1
ATOM 1596 C CA A GLU A 1 210 ? 21.608 30.427 3.819 0.50 16.30 210 GLU B CA 1
ATOM 1597 C CA B GLU A 1 210 ? 21.587 30.373 3.836 0.50 16.01 210 GLU B CA 1
ATOM 1598 C C A GLU A 1 210 ? 21.607 29.415 2.676 0.50 16.64 210 GLU B C 1
ATOM 1599 C C B GLU A 1 210 ? 21.677 29.307 2.747 0.50 16.24 210 GLU B C 1
ATOM 1600 O O A GLU A 1 210 ? 20.642 28.630 2.583 0.50 15.45 210 GLU B O 1
ATOM 1601 O O B GLU A 1 210 ? 20.869 28.348 2.788 0.50 14.91 210 GLU B O 1
ATOM 1612 N N . TYR A 1 211 ? 22.625 29.446 1.808 1.00 16.53 211 TYR B N 1
ATOM 1613 C CA . TYR A 1 211 ? 22.669 28.505 0.652 1.00 15.60 211 TYR B CA 1
ATOM 1614 C C . TYR A 1 211 ? 22.940 27.098 1.177 1.00 14.96 211 TYR B C 1
ATOM 1615 O O . TYR A 1 211 ? 22.393 26.127 0.619 1.00 15.48 211 TYR B O 1
ATOM 1624 N N . GLY A 1 212 ? 23.783 26.966 2.184 1.00 15.35 212 GLY B N 1
ATOM 1625 C CA . GLY A 1 212 ? 24.088 25.651 2.757 1.00 16.29 212 GLY B CA 1
ATOM 1626 C C . GLY A 1 212 ? 22.880 25.048 3.419 1.00 15.92 212 GLY B C 1
ATOM 1627 O O . GLY A 1 212 ? 22.611 23.837 3.249 1.00 16.39 212 GLY B O 1
ATOM 1628 N N . GLN A 1 213 ? 22.156 25.844 4.194 1.00 15.97 213 GLN B N 1
ATOM 1629 C CA . GLN A 1 213 ? 20.922 25.327 4.814 1.00 16.16 213 GLN B CA 1
ATOM 1630 C C . GLN A 1 213 ? 19.900 24.974 3.738 1.00 16.15 213 GLN B C 1
ATOM 1631 O O . GLN A 1 213 ? 19.167 23.969 3.916 1.00 15.88 213 GLN B O 1
ATOM 1637 N N . LYS A 1 214 ? 19.835 25.774 2.679 1.00 15.10 214 LYS B N 1
ATOM 1638 C CA . LYS A 1 214 ? 18.862 25.518 1.599 1.00 14.88 214 LYS B CA 1
ATOM 1639 C C . LYS A 1 214 ? 19.165 24.143 1.000 1.00 15.03 214 LYS B C 1
ATOM 1640 O O . LYS A 1 214 ? 18.217 23.395 0.711 1.00 14.70 214 LYS B O 1
ATOM 1646 N N . ILE A 1 215 ? 20.432 23.848 0.711 1.00 14.46 215 ILE B N 1
ATOM 1647 C CA . ILE A 1 215 ? 20.744 22.557 0.036 1.00 14.55 215 ILE B CA 1
ATOM 1648 C C . ILE A 1 215 ? 20.513 21.386 1.000 1.00 15.08 215 ILE B C 1
ATOM 1649 O O . ILE A 1 215 ? 20.117 20.298 0.544 1.00 15.50 215 ILE B O 1
ATOM 1654 N N . ARG A 1 216 ? 20.668 21.604 2.297 1.00 14.47 216 ARG B N 1
ATOM 1655 C CA . ARG A 1 216 ? 20.249 20.580 3.292 1.00 14.22 216 ARG B CA 1
ATOM 1656 C C . ARG A 1 216 ? 18.739 20.381 3.214 1.00 15.96 216 ARG B C 1
ATOM 1657 O O . ARG A 1 216 ? 18.293 19.240 3.213 1.00 15.60 216 ARG B O 1
ATOM 1665 N N . GLU A 1 217 ? 17.947 21.459 3.151 1.00 15.29 217 GLU B N 1
ATOM 1666 C CA . GLU A 1 217 ? 16.485 21.328 3.025 1.00 16.06 217 GLU B CA 1
ATOM 1667 C C . GLU A 1 217 ? 16.128 20.568 1.741 1.00 15.38 217 GLU B C 1
ATOM 1668 O O . GLU A 1 217 ? 15.255 19.713 1.753 1.00 14.86 217 GLU B O 1
ATOM 1674 N N . TYR A 1 218 ? 16.784 20.892 0.633 1.00 15.37 218 TYR B N 1
ATOM 1675 C CA . TYR A 1 218 ? 16.423 20.278 -0.662 1.00 15.21 218 TYR B CA 1
ATOM 1676 C C . TYR A 1 218 ? 16.790 18.789 -0.663 1.00 15.01 218 TYR B C 1
ATOM 1677 O O . TYR A 1 218 ? 15.966 17.937 -1.069 1.00 15.81 218 TYR B O 1
ATOM 1686 N N . SER A 1 219 ? 17.992 18.456 -0.204 1.00 14.82 219 SER B N 1
ATOM 1687 C CA . SER A 1 219 ? 18.498 17.059 -0.220 1.00 15.90 219 SER B CA 1
ATOM 1688 C C . SER A 1 219 ? 17.659 16.205 0.740 1.00 16.93 219 SER B C 1
ATOM 1689 O O . SER A 1 219 ? 17.163 15.135 0.333 1.00 15.11 219 SER B O 1
ATOM 1692 N N . THR A 1 220 ? 17.450 16.672 1.965 1.00 16.06 220 THR B N 1
ATOM 1693 C CA . THR A 1 220 ? 16.662 15.846 2.917 1.00 16.14 220 THR B CA 1
ATOM 1694 C C . THR A 1 220 ? 15.225 15.688 2.396 1.00 15.49 220 THR B C 1
ATOM 1695 O O . THR A 1 220 ? 14.623 14.609 2.576 1.00 15.86 220 THR B O 1
ATOM 1699 N N . SER A 1 221 ? 14.648 16.721 1.770 1.00 14.64 221 SER B N 1
ATOM 1700 C CA . SER A 1 221 ? 13.260 16.665 1.256 1.00 14.59 221 SER B CA 1
ATOM 1701 C C . SER A 1 221 ? 13.193 15.674 0.098 1.00 16.22 221 SER B C 1
ATOM 1702 O O . SER A 1 221 ? 12.278 14.839 0.057 1.00 15.96 221 SER B O 1
ATOM 1705 N N . VAL A 1 222 ? 14.132 15.769 -0.849 1.00 15.19 222 VAL B N 1
ATOM 1706 C CA . VAL A 1 222 ? 14.192 14.788 -1.951 1.00 16.33 222 VAL B CA 1
ATOM 1707 C C . VAL A 1 222 ? 14.299 13.379 -1.376 1.00 15.13 222 VAL B C 1
ATOM 1708 O O . VAL A 1 222 ? 13.657 12.455 -1.898 1.00 16.07 222 VAL B O 1
ATOM 1712 N N . ASN A 1 223 ? 15.105 13.187 -0.353 1.00 15.34 223 ASN B N 1
ATOM 1713 C CA . ASN A 1 223 ? 15.278 11.843 0.242 1.00 15.44 223 ASN B CA 1
ATOM 1714 C C . ASN A 1 223 ? 13.963 11.325 0.823 1.00 16.66 223 ASN B C 1
ATOM 1715 O O . ASN A 1 223 ? 13.633 10.161 0.592 1.00 16.86 223 ASN B O 1
ATOM 1720 N N . THR A 1 224 ? 13.205 12.161 1.519 1.00 16.36 224 THR B N 1
ATOM 1721 C CA . THR A 1 224 ? 11.893 11.727 2.039 1.00 17.13 224 THR B CA 1
ATOM 1722 C C . THR A 1 224 ? 10.988 11.361 0.861 1.00 17.25 224 THR B C 1
ATOM 1723 O O . THR A 1 224 ? 10.320 10.317 0.921 1.00 18.50 224 THR B O 1
ATOM 1727 N N . MET A 1 225 ? 10.963 12.195 -0.171 1.00 16.97 225 MET B N 1
ATOM 1728 C CA . MET A 1 225 ? 10.066 11.998 -1.327 1.00 16.26 225 MET B CA 1
ATOM 1729 C C . MET A 1 225 ? 10.503 10.734 -2.073 1.00 17.42 225 MET B C 1
ATOM 1730 O O . MET A 1 225 ? 9.616 10.009 -2.617 1.00 18.22 225 MET B O 1
ATOM 1735 N N . LEU A 1 226 ? 11.800 10.461 -2.207 1.00 17.67 226 LEU B N 1
ATOM 1736 C CA . LEU A 1 226 ? 12.238 9.236 -2.935 1.00 18.33 226 LEU B CA 1
ATOM 1737 C C . LEU A 1 226 ? 11.799 7.993 -2.147 1.00 20.44 226 LEU B C 1
ATOM 1738 O O . LEU A 1 226 ? 11.303 7.018 -2.771 1.00 22.16 226 LEU B O 1
ATOM 1743 N N . GLU A 1 227 ? 11.952 7.974 -0.834 1.00 20.74 227 GLU B N 1
ATOM 1744 C CA . GLU A 1 227 ? 11.604 6.772 -0.038 1.00 23.27 227 GLU B CA 1
ATOM 1745 C C . GLU A 1 227 ? 10.095 6.561 -0.066 1.00 22.34 227 GLU B C 1
ATOM 1746 O O . GLU A 1 227 ? 9.627 5.426 -0.402 1.00 23.11 227 GLU B O 1
ATOM 1752 N N . ASN A 1 228 ? 9.311 7.580 0.252 1.00 21.49 228 ASN B N 1
ATOM 1753 C CA . ASN A 1 228 ? 7.839 7.382 0.312 1.00 22.55 228 ASN B CA 1
ATOM 1754 C C . ASN A 1 228 ? 7.285 7.221 -1.111 1.00 23.28 228 ASN B C 1
ATOM 1755 O O . ASN A 1 228 ? 6.371 6.417 -1.286 1.00 21.70 228 ASN B O 1
ATOM 1760 N N . GLY A 1 229 ? 7.832 7.911 -2.115 1.00 21.30 229 GLY B N 1
ATOM 1761 C CA . GLY A 1 229 ? 7.383 7.768 -3.511 1.00 23.34 229 GLY B CA 1
ATOM 1762 C C . GLY A 1 229 ? 7.676 6.375 -4.022 1.00 22.49 229 GLY B C 1
ATOM 1763 O O . GLY A 1 229 ? 6.793 5.763 -4.640 1.00 24.81 229 GLY B O 1
ATOM 1764 N N . ALA A 1 230 ? 8.847 5.814 -3.733 1.00 24.42 230 ALA B N 1
ATOM 1765 C CA . ALA A 1 230 ? 9.222 4.446 -4.175 1.00 25.46 230 ALA B CA 1
ATOM 1766 C C . ALA A 1 230 ? 8.240 3.439 -3.568 1.00 26.59 230 ALA B C 1
ATOM 1767 O O . ALA A 1 230 ? 7.761 2.547 -4.304 1.00 26.06 230 ALA B O 1
ATOM 1769 N N . LEU A 1 231 ? 7.885 3.601 -2.296 1.00 26.12 231 LEU B N 1
ATOM 1770 C CA . LEU A 1 231 ? 6.941 2.678 -1.614 1.00 27.19 231 LEU B CA 1
ATOM 1771 C C . LEU A 1 231 ? 5.555 2.800 -2.246 1.00 26.74 231 LEU B C 1
ATOM 1772 O O . LEU A 1 231 ? 4.967 1.744 -2.534 1.00 26.97 231 LEU B O 1
ATOM 1777 N N . VAL A 1 232 ? 5.031 4.006 -2.440 1.00 23.84 232 VAL B N 1
ATOM 1778 C CA . VAL A 1 232 ? 3.702 4.244 -3.072 1.00 25.41 232 VAL B CA 1
ATOM 1779 C C . VAL A 1 232 ? 3.699 3.596 -4.466 1.00 28.76 232 VAL B C 1
ATOM 1780 O O . VAL A 1 232 ? 2.760 2.848 -4.810 1.00 28.90 232 VAL B O 1
ATOM 1784 N N . MET A 1 233 ? 4.684 3.939 -5.296 1.00 27.06 233 MET B N 1
ATOM 1785 C CA . MET A 1 233 ? 4.665 3.513 -6.713 1.00 26.04 233 MET B CA 1
ATOM 1786 C C . MET A 1 233 ? 4.828 1.997 -6.784 1.00 25.46 233 MET B C 1
ATOM 1787 O O . MET A 1 233 ? 4.083 1.378 -7.605 1.00 28.07 233 MET B O 1
ATOM 1792 N N . ALA A 1 234 ? 5.757 1.408 -6.038 1.00 24.48 234 ALA B N 1
ATOM 1793 C CA . ALA A 1 234 ? 6.098 -0.033 -6.128 1.00 28.58 234 ALA B CA 1
ATOM 1794 C C . ALA A 1 234 ? 4.986 -0.873 -5.509 1.00 33.07 234 ALA B C 1
ATOM 1795 O O . ALA A 1 234 ? 4.558 -1.849 -6.156 1.00 33.25 234 ALA B O 1
ATOM 1797 N N . SER A 1 235 ? 4.584 -0.543 -4.284 1.00 31.00 235 SER B N 1
ATOM 1798 C CA . SER A 1 235 ? 3.751 -1.431 -3.432 1.00 34.96 235 SER B CA 1
ATOM 1799 C C . SER A 1 235 ? 2.258 -1.131 -3.605 1.00 38.06 235 SER B C 1
ATOM 1800 O O . SER A 1 235 ? 1.484 -2.109 -3.615 1.00 42.99 235 SER B O 1
ATOM 1803 N N . LEU A 1 236 ? 1.845 0.128 -3.776 1.00 35.59 236 LEU B N 1
ATOM 1804 C CA . LEU A 1 236 ? 0.405 0.511 -3.861 1.00 40.43 236 LEU B CA 1
ATOM 1805 C C . LEU A 1 236 ? -0.066 0.661 -5.305 1.00 40.37 236 LEU B C 1
ATOM 1806 O O . LEU A 1 236 ? -1.137 0.136 -5.603 1.00 43.73 236 LEU B O 1
ATOM 1811 N N . LYS A 1 237 ? 0.640 1.419 -6.147 1.00 35.84 237 LYS B N 1
ATOM 1812 C CA . LYS A 1 237 ? 0.149 1.752 -7.508 1.00 36.72 237 LYS B CA 1
ATOM 1813 C C . LYS A 1 237 ? 0.602 0.676 -8.498 1.00 33.65 237 LYS B C 1
ATOM 1814 O O . LYS A 1 237 ? 0.137 0.727 -9.647 1.00 36.16 237 LYS B O 1
ATOM 1820 N N . LYS A 1 238 ? 1.460 -0.253 -8.062 1.00 33.10 238 LYS B N 1
ATOM 1821 C CA . LYS A 1 238 ? 2.007 -1.362 -8.886 1.00 32.50 238 LYS B CA 1
ATOM 1822 C C . LYS A 1 238 ? 2.523 -0.783 -10.211 1.00 31.72 238 LYS B C 1
ATOM 1823 O O . LYS A 1 238 ? 2.196 -1.285 -11.290 1.00 29.27 238 LYS B O 1
ATOM 1829 N N . ARG A 1 239 ? 3.331 0.276 -10.138 1.00 25.93 239 ARG B N 1
ATOM 1830 C CA . ARG A 1 239 ? 3.867 0.974 -11.334 1.00 24.64 239 ARG B CA 1
ATOM 1831 C C . ARG A 1 239 ? 4.837 0.062 -12.100 1.00 22.95 239 ARG B C 1
ATOM 1832 O O . ARG A 1 239 ? 4.971 0.249 -13.318 1.00 26.92 239 ARG B O 1
ATOM 1840 N N . TRP A 1 240 ? 5.489 -0.848 -11.401 1.00 22.87 240 TRP B N 1
ATOM 1841 C CA . TRP A 1 240 ? 6.543 -1.730 -11.955 1.00 24.37 240 TRP B CA 1
ATOM 1842 C C . TRP A 1 240 ? 6.229 -3.163 -11.566 1.00 23.36 240 TRP B C 1
ATOM 1843 O O . TRP A 1 240 ? 6.872 -3.733 -10.704 1.00 23.12 240 TRP B O 1
ATOM 1854 N N . PRO A 1 241 ? 5.205 -3.789 -12.198 1.00 26.07 241 PRO B N 1
ATOM 1855 C CA . PRO A 1 241 ? 4.815 -5.142 -11.802 1.00 27.67 241 PRO B CA 1
ATOM 1856 C C . PRO A 1 241 ? 5.969 -6.146 -11.823 1.00 24.77 241 PRO B C 1
ATOM 1857 O O . PRO A 1 241 ? 6.713 -6.199 -12.808 1.00 27.48 241 PRO B O 1
ATOM 1861 N N . LYS A 1 242 ? 6.120 -6.885 -10.728 1.00 29.57 242 LYS B N 1
ATOM 1862 C CA . LYS A 1 242 ? 7.126 -7.962 -10.532 1.00 32.62 242 LYS B CA 1
ATOM 1863 C C . LYS A 1 242 ? 8.552 -7.382 -10.445 1.00 30.93 242 LYS B C 1
ATOM 1864 O O . LYS A 1 242 ? 9.522 -8.158 -10.565 1.00 31.79 242 LYS B O 1
ATOM 1870 N N . ALA A 1 243 ? 8.690 -6.069 -10.233 1.00 28.78 243 ALA B N 1
ATOM 1871 C CA . ALA A 1 243 ? 10.005 -5.439 -9.968 1.00 27.14 243 ALA B CA 1
ATOM 1872 C C . ALA A 1 243 ? 10.253 -5.402 -8.468 1.00 26.89 243 ALA B C 1
ATOM 1873 O O . ALA A 1 243 ? 9.287 -5.432 -7.652 1.00 27.90 243 ALA B O 1
ATOM 1875 N N . MET A 1 244 ? 11.525 -5.292 -8.131 1.00 25.55 244 MET B N 1
ATOM 1876 C CA . MET A 1 244 ? 12.035 -5.060 -6.767 1.00 31.28 244 MET B CA 1
ATOM 1877 C C . MET A 1 244 ? 12.718 -3.691 -6.773 1.00 28.62 244 MET B C 1
ATOM 1878 O O . MET A 1 244 ? 13.553 -3.436 -7.679 1.00 26.28 244 MET B O 1
ATOM 1883 N N . VAL A 1 245 ? 12.361 -2.824 -5.835 1.00 27.44 245 VAL B N 1
ATOM 1884 C CA . VAL A 1 245 ? 12.970 -1.471 -5.760 1.00 26.66 245 VAL B CA 1
ATOM 1885 C C . VAL A 1 245 ? 13.579 -1.315 -4.379 1.00 24.72 245 VAL B C 1
ATOM 1886 O O . VAL A 1 245 ? 12.828 -1.349 -3.375 1.00 27.58 245 VAL B O 1
ATOM 1890 N N . ASP A 1 246 ? 14.887 -1.167 -4.343 1.00 22.23 246 ASP B N 1
ATOM 1891 C CA . ASP A 1 246 ? 15.644 -0.843 -3.118 1.00 22.03 246 ASP B CA 1
ATOM 1892 C C . ASP A 1 246 ? 15.914 0.658 -3.106 1.00 22.34 246 ASP B C 1
ATOM 1893 O O . ASP A 1 246 ? 16.256 1.193 -4.180 1.00 21.92 246 ASP B O 1
ATOM 1898 N N . VAL A 1 247 ? 15.757 1.305 -1.945 1.00 20.80 247 VAL B N 1
ATOM 1899 C CA . VAL A 1 247 ? 16.282 2.684 -1.747 1.00 19.95 247 VAL B CA 1
ATOM 1900 C C . VAL A 1 247 ? 17.490 2.554 -0.832 1.00 20.03 247 VAL B C 1
ATOM 1901 O O . VAL A 1 247 ? 17.368 1.947 0.256 1.00 21.72 247 VAL B O 1
ATOM 1905 N N . PHE A 1 248 ? 18.667 2.936 -1.323 1.00 17.88 248 PHE B N 1
ATOM 1906 C CA . PHE A 1 248 ? 19.930 2.916 -0.580 1.00 18.12 248 PHE B CA 1
ATOM 1907 C C . PHE A 1 248 ? 20.093 4.309 0.046 1.00 18.74 248 PHE B C 1
ATOM 1908 O O . PHE A 1 248 ? 20.328 5.306 -0.701 1.00 18.21 248 PHE B O 1
ATOM 1916 N N . ASP A 1 249 ? 19.953 4.369 1.367 1.00 19.33 249 ASP B N 1
ATOM 1917 C CA . ASP A 1 249 ? 20.087 5.622 2.150 1.00 18.29 249 ASP B CA 1
ATOM 1918 C C . ASP A 1 249 ? 21.568 5.950 2.332 1.00 18.49 249 ASP B C 1
ATOM 1919 O O . ASP A 1 249 ? 22.138 5.818 3.439 1.00 18.74 249 ASP B O 1
ATOM 1924 N N A VAL A 1 250 ? 22.196 6.408 1.254 0.50 18.27 250 VAL B N 1
ATOM 1925 N N B VAL A 1 250 ? 22.216 6.390 1.252 0.50 17.97 250 VAL B N 1
ATOM 1926 C CA A VAL A 1 250 ? 23.620 6.833 1.272 0.50 18.69 250 VAL B CA 1
ATOM 1927 C CA B VAL A 1 250 ? 23.635 6.844 1.285 0.50 18.26 250 VAL B CA 1
ATOM 1928 C C A VAL A 1 250 ? 23.744 8.158 2.034 0.50 17.85 250 VAL B C 1
ATOM 1929 C C B VAL A 1 250 ? 23.732 8.134 2.103 0.50 17.58 250 VAL B C 1
ATOM 1930 O O A VAL A 1 250 ? 24.850 8.460 2.494 0.50 18.19 250 VAL B O 1
ATOM 1931 O O B VAL A 1 250 ? 24.793 8.383 2.681 0.50 16.94 250 VAL B O 1
ATOM 1938 N N . HIS A 1 251 ? 22.652 8.898 2.237 1.00 17.26 251 HIS B N 1
ATOM 1939 C CA . HIS A 1 251 ? 22.687 10.119 3.088 1.00 16.74 251 HIS B CA 1
ATOM 1940 C C . HIS A 1 251 ? 23.123 9.722 4.506 1.00 18.19 251 HIS B C 1
ATOM 1941 O O . HIS A 1 251 ? 24.016 10.359 5.080 1.00 18.68 251 HIS B O 1
ATOM 1948 N N . SER A 1 252 ? 22.474 8.720 5.073 1.00 17.07 252 SER B N 1
ATOM 1949 C CA . SER A 1 252 ? 22.798 8.211 6.419 1.00 19.28 252 SER B CA 1
ATOM 1950 C C . SER A 1 252 ? 24.200 7.626 6.471 1.00 19.33 252 SER B C 1
ATOM 1951 O O . SER A 1 252 ? 24.920 7.906 7.422 1.00 19.47 252 SER B O 1
ATOM 1954 N N . LEU A 1 253 ? 24.629 6.878 5.451 1.00 18.48 253 LEU B N 1
ATOM 1955 C CA . LEU A 1 253 ? 26.002 6.328 5.433 1.00 19.50 253 LEU B CA 1
ATOM 1956 C C . LEU A 1 253 ? 27.005 7.485 5.465 1.00 17.88 253 LEU B C 1
ATOM 1957 O O . LEU A 1 253 ? 27.991 7.433 6.201 1.00 19.13 253 LEU B O 1
ATOM 1962 N N . PHE A 1 254 ? 26.785 8.530 4.663 1.00 17.58 254 PHE B N 1
ATOM 1963 C CA . PHE A 1 254 ? 27.730 9.668 4.642 1.00 18.59 254 PHE B CA 1
ATOM 1964 C C . PHE A 1 254 ? 27.734 10.330 6.026 1.00 17.68 254 PHE B C 1
ATOM 1965 O O . PHE A 1 254 ? 28.820 10.712 6.468 1.00 19.35 254 PHE B O 1
ATOM 1973 N N . ASN A 1 255 ? 26.569 10.522 6.646 1.00 18.65 255 ASN B N 1
ATOM 1974 C CA . ASN A 1 255 ? 26.521 11.106 8.013 1.00 19.64 255 ASN B CA 1
ATOM 1975 C C . ASN A 1 255 ? 27.327 10.208 8.974 1.00 20.36 255 ASN B C 1
ATOM 1976 O O . ASN A 1 255 ? 28.041 10.757 9.869 1.00 21.02 255 ASN B O 1
ATOM 1981 N N . ASP A 1 256 ? 27.262 8.902 8.790 1.00 20.26 256 ASP B N 1
ATOM 1982 C CA . ASP A 1 256 ? 27.940 7.948 9.702 1.00 22.19 256 ASP B CA 1
ATOM 1983 C C . ASP A 1 256 ? 29.451 8.060 9.524 1.00 21.9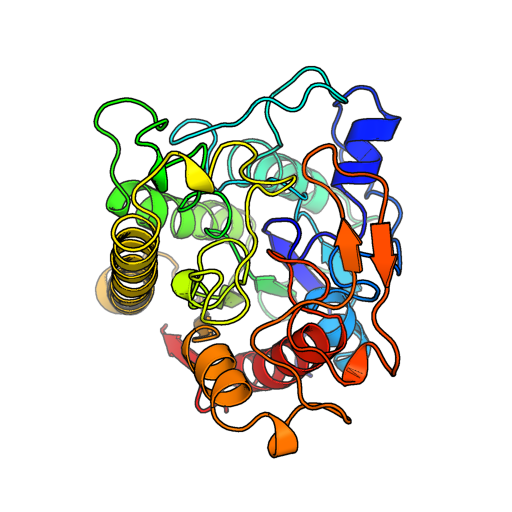0 256 ASP B C 1
ATOM 1984 O O . ASP A 1 256 ? 30.195 8.057 10.573 1.00 21.74 256 ASP B O 1
ATOM 1989 N N . ILE A 1 257 ? 29.946 8.184 8.293 1.00 19.89 257 ILE B N 1
ATOM 1990 C CA . ILE A 1 257 ? 31.385 8.365 8.017 1.00 21.39 257 ILE B CA 1
ATOM 1991 C C . ILE A 1 257 ? 31.829 9.680 8.653 1.00 22.64 257 ILE B C 1
ATOM 1992 O O . ILE A 1 257 ? 32.860 9.720 9.345 1.00 23.37 257 ILE B O 1
ATOM 1997 N N . TYR A 1 258 ? 31.098 10.752 8.376 1.00 20.71 258 TYR B N 1
ATOM 1998 C CA . TYR A 1 258 ? 31.419 12.106 8.866 1.00 23.41 258 TYR B CA 1
ATOM 1999 C C . TYR A 1 258 ? 31.545 12.099 10.394 1.00 23.03 258 TYR B C 1
ATOM 2000 O O . TYR A 1 258 ? 32.494 12.757 10.935 1.00 24.49 258 TYR B O 1
ATOM 2009 N N . ASN A 1 259 ? 30.654 11.383 11.072 1.00 22.60 259 ASN B N 1
ATOM 2010 C CA . ASN A 1 259 ? 30.527 11.430 12.557 1.00 24.88 259 ASN B CA 1
ATOM 2011 C C . ASN A 1 259 ? 31.537 10.504 13.231 1.00 27.86 259 ASN B C 1
ATOM 2012 O O . ASN A 1 259 ? 31.813 10.736 14.422 1.00 27.37 259 ASN B O 1
ATOM 2017 N N . ALA A 1 260 ? 32.088 9.519 12.523 1.00 24.69 260 ALA B N 1
ATOM 2018 C CA . ALA A 1 260 ? 33.013 8.524 13.125 1.00 24.38 260 ALA B CA 1
ATOM 2019 C C . ALA A 1 260 ? 34.124 8.167 12.141 1.00 24.66 260 ALA B C 1
ATOM 2020 O O . ALA A 1 260 ? 34.256 7.026 11.715 1.00 28.61 260 ALA B O 1
ATOM 2022 N N . PRO A 1 261 ? 34.948 9.134 11.708 1.00 26.85 261 PRO B N 1
ATOM 2023 C CA . PRO A 1 261 ? 35.923 8.885 10.653 1.00 29.67 261 PRO B CA 1
ATOM 2024 C C . PRO A 1 261 ? 37.022 7.884 11.024 1.00 29.86 261 PRO B C 1
ATOM 2025 O O . PRO A 1 261 ? 37.562 7.273 10.107 1.00 29.91 261 PRO B O 1
ATOM 2029 N N . THR A 1 262 ? 37.339 7.732 12.315 1.00 28.47 262 THR B N 1
ATOM 2030 C CA . THR A 1 262 ? 38.363 6.732 12.727 1.00 31.67 262 THR B CA 1
ATOM 2031 C C . THR A 1 262 ? 37.858 5.310 12.453 1.00 31.66 262 THR B C 1
ATOM 2032 O O . THR A 1 262 ? 38.708 4.404 12.355 1.00 33.73 262 THR B O 1
ATOM 2036 N N . LYS A 1 263 ? 36.547 5.103 12.333 1.00 31.14 263 LYS B N 1
ATOM 2037 C CA . LYS A 1 263 ? 35.956 3.787 11.995 1.00 34.55 263 LYS B CA 1
ATOM 2038 C C . LYS A 1 263 ? 36.019 3.525 10.488 1.00 34.11 263 LYS B C 1
ATOM 2039 O O . LYS A 1 263 ? 35.872 2.368 10.111 1.00 34.43 263 LYS B O 1
ATOM 2045 N N . TYR A 1 264 ? 36.151 4.543 9.636 1.00 29.39 264 TYR B N 1
ATOM 2046 C CA . TYR A 1 264 ? 35.960 4.350 8.172 1.00 27.95 264 TYR B CA 1
ATOM 2047 C C . TYR A 1 264 ? 37.189 4.699 7.335 1.00 27.88 264 TYR B C 1
ATOM 2048 O O . TYR A 1 264 ? 37.347 4.076 6.273 1.00 31.38 264 TYR B O 1
ATOM 2057 N N . LEU A 1 265 ? 38.010 5.661 7.757 1.00 24.95 265 LEU B N 1
ATOM 2058 C CA . LEU A 1 265 ? 39.117 6.237 6.973 1.00 25.75 265 LEU B CA 1
ATOM 2059 C C . LEU A 1 265 ? 40.437 5.876 7.655 1.00 26.18 265 LEU B C 1
ATOM 2060 O O . LEU A 1 265 ? 40.446 5.652 8.879 1.00 29.67 265 LEU B O 1
ATOM 2065 N N . ASP A 1 266 ? 41.499 5.883 6.877 1.00 26.66 266 ASP B N 1
ATOM 2066 C CA . ASP A 1 266 ? 42.894 5.894 7.388 1.00 29.82 266 ASP B CA 1
ATOM 2067 C C . ASP A 1 266 ? 43.187 7.260 8.009 1.00 28.40 266 ASP B C 1
ATOM 2068 O O . ASP A 1 266 ? 42.352 8.201 7.867 1.00 28.04 266 ASP B O 1
ATOM 2073 N N . ALA A 1 267 ? 44.345 7.413 8.661 1.00 26.87 267 ALA B N 1
ATOM 2074 C CA . ALA A 1 267 ? 44.825 8.745 9.069 1.00 27.18 267 ALA B CA 1
ATOM 2075 C C . ALA A 1 267 ? 44.991 9.607 7.819 1.00 26.89 267 ALA B C 1
ATOM 2076 O O . ALA A 1 267 ? 45.408 9.097 6.774 1.00 27.51 267 ALA B O 1
ATOM 2078 N N . PRO A 1 268 ? 44.727 10.931 7.880 1.00 26.97 268 PRO B N 1
ATOM 2079 C CA . PRO A 1 268 ? 44.345 11.640 9.113 1.00 28.60 268 PRO B CA 1
ATOM 2080 C C . PRO A 1 268 ? 42.847 11.736 9.449 1.00 28.02 268 PRO B C 1
ATOM 2081 O O . PRO A 1 268 ? 42.459 12.590 10.215 1.00 27.64 268 PRO B O 1
ATOM 2085 N N . HIS A 1 269 ? 42.011 10.848 8.899 1.00 24.50 269 HIS B N 1
ATOM 2086 C CA . HIS A 1 269 ? 40.584 10.717 9.290 1.00 26.27 269 HIS B CA 1
ATOM 2087 C C . HIS A 1 269 ? 39.891 12.056 9.026 1.00 24.64 269 HIS B C 1
ATOM 2088 O O . HIS A 1 269 ? 39.060 12.464 9.868 1.00 25.99 269 HIS B O 1
ATOM 2095 N N . ASN A 1 270 ? 40.140 12.633 7.851 1.00 22.21 270 ASN B N 1
ATOM 2096 C CA . ASN A 1 270 ? 39.654 13.987 7.496 1.00 22.58 270 ASN B CA 1
ATOM 2097 C C . ASN A 1 270 ? 38.288 13.904 6.794 1.00 23.48 270 ASN B C 1
ATOM 2098 O O . ASN A 1 270 ? 38.189 13.251 5.737 1.00 23.03 270 ASN B O 1
ATOM 2103 N N . VAL A 1 271 ? 37.281 14.572 7.349 1.00 21.96 271 VAL B N 1
ATOM 2104 C CA . VAL A 1 271 ? 35.912 14.558 6.743 1.00 22.75 271 VAL B CA 1
ATOM 2105 C C . VAL A 1 271 ? 35.506 15.967 6.316 1.00 23.03 271 VAL B C 1
ATOM 2106 O O . VAL A 1 271 ? 34.525 16.058 5.538 1.00 22.42 271 VAL B O 1
ATOM 2110 N N . ASN A 1 272 ? 36.130 17.024 6.825 1.00 23.80 272 ASN B N 1
ATOM 2111 C CA . ASN A 1 272 ? 35.607 18.386 6.545 1.00 24.31 272 ASN B CA 1
ATOM 2112 C C . ASN A 1 272 ? 36.488 19.144 5.558 1.00 23.51 272 ASN B C 1
ATOM 2113 O O . ASN A 1 272 ? 36.100 20.273 5.158 1.00 24.91 272 ASN B O 1
ATOM 2118 N N . SER A 1 273 ? 37.621 18.602 5.131 1.00 20.83 273 SER B N 1
ATOM 2119 C CA . SER A 1 273 ? 38.428 19.203 4.052 1.00 20.97 273 SER B CA 1
ATOM 2120 C C . SER A 1 273 ? 38.422 18.273 2.842 1.00 20.07 273 SER B C 1
ATOM 2121 O O . SER A 1 273 ? 37.428 17.512 2.659 1.00 19.52 273 SER B O 1
ATOM 2124 N N . TYR A 1 274 ? 39.397 18.424 1.972 1.00 20.14 274 TYR B N 1
ATOM 2125 C CA . TYR A 1 274 ? 39.417 17.686 0.695 1.00 20.77 274 TYR B CA 1
ATOM 2126 C C . TYR A 1 274 ? 40.862 17.558 0.242 1.00 22.26 274 TYR B C 1
ATOM 2127 O O . TYR A 1 274 ? 41.716 18.385 0.588 1.00 23.31 274 TYR B O 1
ATOM 2136 N N . TYR A 1 275 ? 41.136 16.475 -0.452 1.00 21.93 275 TYR B N 1
ATOM 2137 C CA . TYR A 1 275 ? 42.518 16.031 -0.724 1.00 22.00 275 TYR B CA 1
ATOM 2138 C C . TYR A 1 275 ? 43.155 16.903 -1.803 1.00 23.97 275 TYR B C 1
ATOM 2139 O O . TYR A 1 275 ? 44.318 17.340 -1.625 1.00 23.57 275 TYR B O 1
ATOM 2148 N N . HIS A 1 276 ? 42.426 17.169 -2.888 1.00 20.88 276 HIS B N 1
ATOM 2149 C CA . HIS A 1 276 ? 42.903 17.816 -4.128 1.00 22.36 276 HIS B CA 1
ATOM 2150 C C . HIS A 1 276 ? 42.369 19.243 -4.156 1.00 24.72 276 HIS B C 1
ATOM 2151 O O . HIS A 1 276 ? 41.149 19.433 -4.343 1.00 22.79 276 HIS B O 1
ATOM 2158 N N . GLN A 1 277 ? 43.247 20.215 -3.921 1.00 24.86 277 GLN B N 1
ATOM 2159 C CA . GLN A 1 277 ? 42.822 21.599 -3.608 1.00 24.87 277 GLN B CA 1
ATOM 2160 C C . GLN A 1 277 ? 43.219 22.520 -4.748 1.00 26.57 277 GLN B C 1
ATOM 2161 O O . GLN A 1 277 ? 44.414 22.812 -4.905 1.00 25.26 277 GLN B O 1
ATOM 2167 N N . CYS A 1 278 ? 42.238 22.941 -5.532 1.00 23.98 278 CYS B N 1
ATOM 2168 C CA . CYS A 1 278 ? 42.445 23.786 -6.725 1.00 26.11 278 CYS B CA 1
ATOM 2169 C C . CYS A 1 278 ? 41.918 25.194 -6.478 1.00 27.51 278 CYS B C 1
ATOM 2170 O O . CYS A 1 278 ? 40.914 25.362 -5.738 1.00 25.44 278 CYS B O 1
ATOM 2173 N N . GLY A 1 279 ? 42.566 26.173 -7.112 1.00 25.92 279 GLY B N 1
ATOM 2174 C CA . GLY A 1 279 ? 42.049 27.540 -7.175 1.00 28.36 279 GLY B CA 1
ATOM 2175 C C . GLY A 1 279 ? 40.745 27.602 -7.956 1.00 27.97 279 GLY B C 1
ATOM 2176 O O . GLY A 1 279 ? 40.354 26.650 -8.634 1.00 25.60 279 GLY B O 1
ATOM 2177 N N . PRO A 1 280 ? 40.010 28.722 -7.836 1.00 26.97 280 PRO B N 1
ATOM 2178 C CA . PRO A 1 280 ? 38.708 28.847 -8.488 1.00 29.23 280 PRO B CA 1
ATOM 2179 C C . PRO A 1 280 ? 38.729 28.807 -10.019 1.00 29.04 280 PRO B C 1
ATOM 2180 O O . PRO A 1 280 ? 37.669 28.610 -10.603 1.00 28.59 280 PRO B O 1
ATOM 2184 N N . ALA A 1 281 ? 39.904 28.966 -10.641 1.00 28.10 281 ALA B N 1
ATOM 2185 C CA . ALA A 1 281 ? 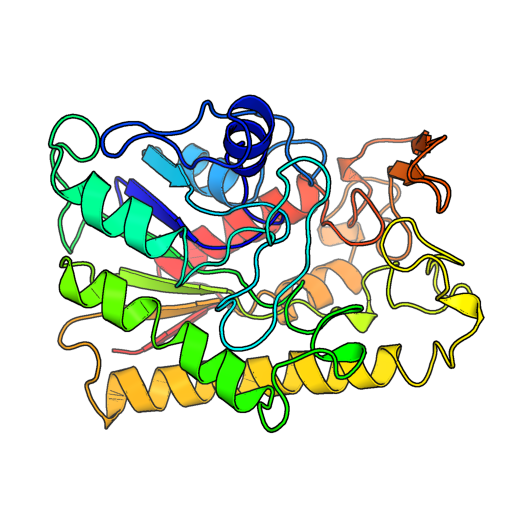40.092 28.776 -12.092 1.00 30.70 281 ALA B CA 1
ATOM 2186 C C . ALA A 1 281 ? 40.134 27.283 -12.437 1.00 31.78 281 ALA B C 1
ATOM 2187 O O . ALA A 1 281 ? 39.993 26.962 -13.610 1.00 33.82 281 ALA B O 1
ATOM 2189 N N . GLY A 1 282 ? 40.315 26.398 -11.448 1.00 29.76 282 GLY B N 1
ATOM 2190 C CA . GLY A 1 282 ? 40.455 24.954 -11.690 1.00 29.90 282 GLY B CA 1
ATOM 2191 C C . GLY A 1 282 ? 41.918 24.564 -11.660 1.00 30.31 282 GLY B C 1
ATOM 2192 O O . GLY A 1 282 ? 42.225 23.383 -11.701 1.00 30.14 282 GLY B O 1
ATOM 2193 N N . SER A 1 283 ? 42.792 25.565 -11.579 1.00 33.80 283 SER B N 1
ATOM 2194 C CA . SER A 1 283 ? 44.263 25.408 -11.461 1.00 36.51 283 SER B CA 1
ATOM 2195 C C . SER A 1 283 ? 44.814 26.690 -10.848 1.00 37.31 283 SER B C 1
ATOM 2196 O O . SER A 1 283 ? 44.162 27.724 -10.937 1.00 39.02 283 SER B O 1
ATOM 2199 N N . PRO A 1 284 ? 45.989 26.666 -10.180 1.00 37.31 284 PRO B N 1
ATOM 2200 C CA . PRO A 1 284 ? 46.740 25.432 -9.950 1.00 36.74 284 PRO B CA 1
ATOM 2201 C C . PRO A 1 284 ? 46.106 24.616 -8.816 1.00 33.14 284 PRO B C 1
ATOM 2202 O O . PRO A 1 284 ? 45.194 25.113 -8.152 1.00 31.90 284 PRO B O 1
ATOM 2206 N N . CYS A 1 285 ? 46.597 23.394 -8.618 1.00 30.83 285 CYS B N 1
ATOM 2207 C CA . CYS A 1 285 ? 46.098 22.451 -7.592 1.00 33.33 285 CYS B CA 1
ATOM 2208 C C . CYS A 1 285 ? 47.284 21.899 -6.805 1.00 35.14 285 CYS B C 1
ATOM 2209 O O . CYS A 1 285 ? 48.332 21.628 -7.416 1.00 35.27 285 CYS B O 1
ATOM 2212 N N . THR A 1 286 ? 47.081 21.700 -5.513 1.00 32.85 286 THR B N 1
ATOM 2213 C CA . THR A 1 286 ? 48.013 20.997 -4.611 1.00 34.29 286 THR B CA 1
ATOM 2214 C C . THR A 1 286 ? 47.263 19.858 -3.915 1.00 33.14 286 THR B C 1
ATOM 2215 O O . THR A 1 286 ? 46.113 20.072 -3.501 1.00 33.60 286 THR B O 1
ATOM 2219 N N . ASP A 1 287 ? 47.903 18.704 -3.783 1.00 32.42 287 ASP B N 1
ATOM 2220 C CA . ASP A 1 287 ? 47.376 17.566 -2.995 1.00 31.98 287 ASP B CA 1
ATOM 2221 C C . ASP A 1 287 ? 47.868 17.673 -1.555 1.00 34.79 287 ASP B C 1
ATOM 2222 O O . ASP A 1 287 ? 49.050 18.026 -1.340 1.00 33.39 287 ASP B O 1
ATOM 2227 N N . GLN A 1 288 ? 46.992 17.338 -0.615 1.00 31.57 288 GLN B N 1
ATOM 2228 C CA . GLN A 1 288 ? 47.286 17.253 0.827 1.00 36.60 288 GLN B CA 1
ATOM 2229 C C . GLN A 1 288 ? 48.332 16.173 1.057 1.00 38.61 288 GLN B C 1
ATOM 2230 O O . GLN A 1 288 ? 48.510 15.274 0.238 1.00 38.34 288 GLN B O 1
ATOM 2236 N N . PRO A 1 289 ? 49.037 16.225 2.207 1.00 41.44 289 PRO B N 1
ATOM 2237 C CA . PRO A 1 289 ? 49.926 15.139 2.599 1.00 43.85 289 PRO B CA 1
ATOM 2238 C C . PRO A 1 289 ? 49.104 13.967 3.156 1.00 40.59 289 PRO B C 1
ATOM 2239 O O . PRO A 1 289 ? 48.034 14.163 3.773 1.00 43.61 289 PRO B O 1
ATOM 2243 N N . GLY A 1 290 ? 49.643 12.770 2.960 1.00 38.69 290 GLY B N 1
ATOM 2244 C CA . GLY A 1 290 ? 49.084 11.530 3.498 1.00 36.78 290 GLY B CA 1
ATOM 2245 C C . GLY A 1 290 ? 48.304 10.809 2.426 1.00 32.44 290 GLY B C 1
ATOM 2246 O O . GLY A 1 290 ? 48.356 11.236 1.247 1.00 33.24 290 GLY B O 1
ATOM 2247 N N . SER A 1 291 ? 47.696 9.707 2.827 1.00 32.50 291 SER B N 1
ATOM 2248 C CA . SER A 1 291 ? 46.980 8.790 1.920 1.00 30.29 291 SER B CA 1
ATOM 2249 C C . SER A 1 291 ? 45.647 9.446 1.536 1.00 28.30 291 SER B C 1
ATOM 2250 O O . SER A 1 291 ? 44.958 9.951 2.455 1.00 25.58 291 SER B O 1
ATOM 2253 N N . LEU A 1 292 ? 45.269 9.363 0.259 1.00 26.60 292 LEU B N 1
ATOM 2254 C CA . LEU A 1 292 ? 43.867 9.672 -0.143 1.00 25.45 292 LEU B CA 1
ATOM 2255 C C . LEU A 1 292 ? 42.863 8.813 0.647 1.00 24.09 292 LEU B C 1
ATOM 2256 O O . LEU A 1 292 ? 41.729 9.251 0.834 1.00 23.81 292 LEU B O 1
ATOM 2261 N N . ASN A 1 293 ? 43.252 7.643 1.183 1.00 23.26 293 ASN B N 1
ATOM 2262 C CA . ASN A 1 293 ? 42.382 6.800 2.035 1.00 23.12 293 ASN B CA 1
ATOM 2263 C C . ASN A 1 293 ? 42.091 7.448 3.400 1.00 22.69 293 ASN B C 1
ATOM 2264 O O . ASN A 1 293 ? 41.249 6.916 4.117 1.00 22.87 293 ASN B O 1
ATOM 2269 N N . GLY A 1 294 ? 42.766 8.562 3.708 1.00 23.48 294 GLY B N 1
ATOM 2270 C CA . GLY A 1 294 ? 42.561 9.354 4.936 1.00 23.57 294 GLY B CA 1
ATOM 2271 C C . GLY A 1 294 ? 41.597 10.520 4.736 1.00 24.99 294 GLY B C 1
ATOM 2272 O O . GLY A 1 294 ? 41.387 11.260 5.717 1.00 23.01 294 GLY B O 1
ATOM 2273 N N . TYR A 1 295 ? 40.954 10.623 3.564 1.00 23.28 295 TYR B N 1
ATOM 2274 C CA . TYR A 1 295 ? 40.080 11.795 3.217 1.00 21.90 295 TYR B CA 1
ATOM 2275 C C . TYR A 1 295 ? 38.715 11.295 2.725 1.00 20.78 295 TYR B C 1
ATOM 2276 O O . TYR A 1 295 ? 38.685 10.416 1.831 1.00 20.67 295 TYR B O 1
ATOM 2285 N N . MET A 1 296 ? 37.640 11.809 3.324 1.00 19.30 296 MET B N 1
ATOM 2286 C CA . MET A 1 296 ? 36.266 11.529 2.835 1.00 18.28 296 MET B CA 1
ATOM 2287 C C . MET A 1 296 ? 36.097 12.076 1.409 1.00 17.48 296 MET B C 1
ATOM 2288 O O . MET A 1 296 ? 35.349 11.449 0.597 1.00 18.72 296 MET B O 1
ATOM 2293 N N . TRP A 1 297 ? 36.672 13.225 1.105 1.00 17.74 297 TRP B N 1
ATOM 2294 C CA . TRP A 1 297 ? 36.412 13.991 -0.139 1.00 18.24 297 TRP B CA 1
ATOM 2295 C C . TRP A 1 297 ? 37.679 14.072 -0.977 1.00 19.07 297 TRP B C 1
ATOM 2296 O O . TRP A 1 297 ? 38.705 14.572 -0.458 1.00 20.60 297 TRP B O 1
ATOM 2307 N N . TYR A 1 298 ? 37.642 13.652 -2.229 1.00 17.82 298 TYR B N 1
ATOM 2308 C CA . TYR A 1 298 ? 38.768 13.873 -3.149 1.00 18.18 298 TYR B CA 1
ATOM 2309 C C . TYR A 1 298 ? 38.900 15.364 -3.476 1.00 19.80 298 TYR B C 1
ATOM 2310 O O . TYR A 1 298 ? 40.001 15.950 -3.428 1.00 20.61 298 TYR B O 1
ATOM 2319 N N . ASP A 1 299 ? 37.799 16.002 -3.892 1.00 18.50 299 ASP B N 1
ATOM 2320 C CA . ASP A 1 299 ? 37.773 17.480 -4.014 1.00 18.20 299 ASP B CA 1
ATOM 2321 C C . ASP A 1 299 ? 36.524 17.985 -3.303 1.00 16.17 299 ASP B C 1
ATOM 2322 O O . ASP A 1 299 ? 35.880 17.225 -2.570 1.00 17.79 299 ASP B O 1
ATOM 2327 N N . GLU A 1 300 ? 36.237 19.278 -3.416 1.00 18.36 300 GLU B N 1
ATOM 2328 C CA . GLU A 1 300 ? 35.204 19.885 -2.551 1.00 18.04 300 GLU B CA 1
ATOM 2329 C C . GLU A 1 300 ? 33.806 19.336 -2.879 1.00 16.81 300 GLU B C 1
ATOM 2330 O O . GLU A 1 300 ? 32.896 19.609 -2.091 1.00 17.67 300 GLU B O 1
ATOM 2336 N N . LEU A 1 301 ? 33.610 18.618 -3.986 1.00 16.83 301 LEU B N 1
ATOM 2337 C CA . LEU A 1 301 ? 32.258 18.140 -4.371 1.00 18.00 301 LEU B CA 1
ATOM 2338 C C . LEU A 1 301 ? 32.232 16.615 -4.472 1.00 17.99 301 LEU B C 1
ATOM 2339 O O . LEU A 1 301 ? 31.134 16.061 -4.431 1.00 18.30 301 LEU B O 1
ATOM 2344 N N . HIS A 1 302 ? 33.365 15.947 -4.689 1.00 17.55 302 HIS B N 1
ATOM 2345 C CA . HIS A 1 302 ? 33.383 14.512 -5.083 1.00 18.18 302 HIS B CA 1
ATOM 2346 C C . HIS A 1 302 ? 33.955 13.648 -3.982 1.00 17.96 302 HIS B C 1
ATOM 2347 O O . HIS A 1 302 ? 35.091 13.887 -3.519 1.00 17.28 302 HIS B O 1
ATOM 2354 N N . PRO A 1 303 ? 33.240 12.594 -3.562 1.00 16.84 303 PRO B N 1
ATOM 2355 C CA . PRO A 1 303 ? 33.778 11.690 -2.547 1.00 17.63 303 PRO B CA 1
ATOM 2356 C C . PRO A 1 303 ? 35.032 10.979 -3.047 1.00 18.42 303 PRO B C 1
ATOM 2357 O O . PRO A 1 303 ? 35.182 10.678 -4.229 1.00 18.75 303 PRO B O 1
ATOM 2361 N N . SER A 1 304 ? 35.924 10.669 -2.098 1.00 18.27 304 SER B N 1
ATOM 2362 C CA . SER A 1 304 ? 37.172 9.948 -2.421 1.00 19.08 304 SER B CA 1
ATOM 2363 C C . SER A 1 304 ? 36.874 8.523 -2.890 1.00 17.81 304 SER B C 1
ATOM 2364 O O . SER A 1 304 ? 35.776 7.995 -2.650 1.00 18.23 304 SER B O 1
ATOM 2367 N N . ASN A 1 305 ? 37.875 7.889 -3.476 1.00 18.89 305 ASN B N 1
ATOM 2368 C CA . ASN A 1 305 ? 37.806 6.448 -3.821 1.00 19.23 305 ASN B CA 1
ATOM 2369 C C . ASN A 1 305 ? 37.635 5.616 -2.548 1.00 18.63 305 ASN B C 1
ATOM 2370 O O . ASN A 1 305 ? 36.909 4.593 -2.565 1.00 19.34 305 ASN B O 1
ATOM 2375 N N . LYS A 1 306 ? 38.192 6.046 -1.407 1.00 19.51 306 LYS B N 1
ATOM 2376 C CA . LYS A 1 306 ? 37.961 5.307 -0.139 1.00 19.26 306 LYS B CA 1
ATOM 2377 C C . LYS A 1 306 ? 36.466 5.373 0.231 1.00 19.66 306 LYS B C 1
ATOM 2378 O O . LYS A 1 306 ? 35.841 4.339 0.521 1.00 21.40 306 LYS B O 1
ATOM 2384 N N . THR A 1 307 ? 35.867 6.564 0.237 1.00 19.50 307 THR B N 1
ATOM 2385 C CA . THR A 1 307 ? 34.422 6.710 0.522 1.00 18.99 307 THR B CA 1
ATOM 2386 C C . THR A 1 307 ? 33.652 5.850 -0.488 1.00 18.15 307 THR B C 1
ATOM 2387 O O . THR A 1 307 ? 32.661 5.204 -0.122 1.00 17.67 307 THR B O 1
ATOM 2391 N N . SER A 1 308 ? 34.064 5.923 -1.743 1.00 18.05 308 SER B N 1
ATOM 2392 C CA . SER A 1 308 ? 33.405 5.179 -2.845 1.00 18.31 308 SER B CA 1
ATOM 2393 C C . SER A 1 308 ? 33.424 3.669 -2.563 1.00 18.23 308 SER B C 1
ATOM 2394 O O . SER A 1 308 ? 32.415 2.993 -2.855 1.00 18.58 308 SER B O 1
ATOM 2397 N N . SER A 1 309 ? 34.517 3.137 -1.995 1.00 18.27 309 SER B N 1
ATOM 2398 C CA . SER A 1 309 ? 34.638 1.690 -1.688 1.00 20.22 309 SER B CA 1
ATOM 2399 C C . SER A 1 309 ? 33.650 1.346 -0.565 1.00 19.79 309 SER B C 1
ATOM 2400 O O . SER A 1 309 ? 33.036 0.275 -0.584 1.00 21.35 309 SER B O 1
ATOM 2403 N N . ILE A 1 310 ? 33.438 2.267 0.381 1.00 19.39 310 ILE B N 1
ATOM 2404 C CA . ILE A 1 310 ? 32.459 2.084 1.482 1.00 19.14 310 ILE B CA 1
ATOM 2405 C C . ILE A 1 310 ? 31.032 2.080 0.907 1.00 19.29 310 ILE B C 1
ATOM 2406 O O . ILE A 1 310 ? 30.185 1.241 1.276 1.00 19.16 310 ILE B O 1
ATOM 2411 N N . VAL A 1 311 ? 30.719 3.019 0.017 1.00 17.69 311 VAL B N 1
ATOM 2412 C CA . VAL A 1 311 ? 29.407 3.017 -0.671 1.00 18.20 311 VAL B CA 1
ATOM 2413 C C . VAL A 1 311 ? 29.212 1.662 -1.362 1.00 17.96 311 VAL B C 1
ATOM 2414 O O . VAL A 1 311 ? 28.116 1.099 -1.244 1.00 19.14 311 VAL B O 1
ATOM 2418 N N . ALA A 1 312 ? 30.235 1.175 -2.067 1.00 18.87 312 ALA B N 1
ATOM 2419 C CA . ALA A 1 312 ? 30.127 -0.093 -2.843 1.00 18.40 312 ALA B CA 1
ATOM 2420 C C . ALA A 1 312 ? 29.836 -1.278 -1.909 1.00 20.10 312 ALA B C 1
ATOM 2421 O O . ALA A 1 312 ? 28.942 -2.081 -2.248 1.00 21.20 312 ALA B O 1
ATOM 2423 N N . ARG A 1 313 ? 30.535 -1.381 -0.778 1.00 21.32 313 ARG B N 1
ATOM 2424 C CA . ARG A 1 313 ? 30.336 -2.558 0.130 1.00 23.56 313 ARG B CA 1
ATOM 2425 C C . ARG A 1 313 ? 28.907 -2.524 0.662 1.00 22.75 313 ARG B C 1
ATOM 2426 O O . ARG A 1 313 ? 28.226 -3.548 0.655 1.00 23.52 313 ARG B O 1
ATOM 2434 N N . ASN A 1 314 ? 28.422 -1.352 1.068 1.00 20.89 314 ASN B N 1
ATOM 2435 C CA . ASN A 1 314 ? 27.043 -1.210 1.585 1.00 20.62 314 ASN B CA 1
ATOM 2436 C C . ASN A 1 314 ? 26.025 -1.439 0.454 1.00 22.29 314 ASN B C 1
ATOM 2437 O O . ASN A 1 314 ? 24.961 -2.029 0.700 1.00 23.07 314 ASN B O 1
ATOM 2442 N N . PHE A 1 315 ? 26.324 -0.990 -0.767 1.00 21.28 315 PHE B N 1
ATOM 2443 C CA . PHE A 1 315 ? 25.454 -1.226 -1.950 1.00 21.05 315 PHE B CA 1
ATOM 2444 C C . PHE A 1 315 ? 25.227 -2.732 -2.121 1.00 21.30 315 PHE B C 1
ATOM 2445 O O . PHE A 1 315 ? 24.090 -3.135 -2.367 1.00 23.02 315 PHE B O 1
ATOM 2453 N N . LEU A 1 316 ? 26.284 -3.518 -2.034 1.00 22.19 316 LEU B N 1
ATOM 2454 C CA . LEU A 1 316 ? 26.150 -4.987 -2.260 1.00 22.98 316 LEU B CA 1
ATOM 2455 C C . LEU A 1 316 ? 25.308 -5.610 -1.132 1.00 25.29 316 LEU B C 1
ATOM 2456 O O . LEU A 1 316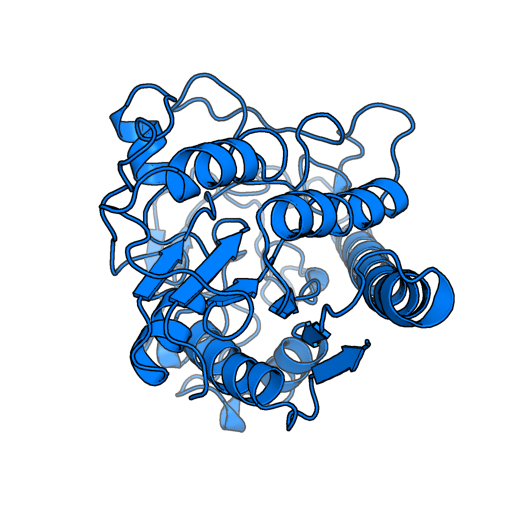 ? 24.472 -6.496 -1.434 1.00 26.53 316 LEU B O 1
ATOM 2461 N N . ASP A 1 317 ? 25.395 -5.083 0.087 1.00 23.58 317 ASP B N 1
ATOM 2462 C CA . ASP A 1 317 ? 24.491 -5.520 1.193 1.00 25.09 317 ASP B CA 1
ATOM 2463 C C . ASP A 1 317 ? 23.044 -5.163 0.861 1.00 25.87 317 ASP B C 1
ATOM 2464 O O . ASP A 1 317 ? 22.159 -5.970 1.132 1.00 26.65 317 ASP B O 1
ATOM 2469 N N . VAL A 1 318 ? 22.793 -3.960 0.316 1.00 23.65 318 VAL B N 1
ATOM 2470 C CA . VAL A 1 318 ? 21.423 -3.531 -0.067 1.00 21.66 318 VAL B CA 1
ATOM 2471 C C . VAL A 1 318 ? 20.869 -4.510 -1.111 1.00 23.04 318 VAL B C 1
ATOM 2472 O O . VAL A 1 318 ? 19.678 -4.915 -0.997 1.00 25.57 318 VAL B O 1
ATOM 2476 N N . VAL A 1 319 ? 21.676 -4.853 -2.117 1.00 22.98 319 VAL B N 1
ATOM 2477 C CA . VAL A 1 319 ? 21.219 -5.734 -3.222 1.00 25.15 319 VAL B CA 1
ATOM 2478 C C . VAL A 1 319 ? 20.936 -7.120 -2.641 1.00 26.86 319 VAL B C 1
ATOM 2479 O O . VAL A 1 319 ? 20.007 -7.747 -3.138 1.00 26.26 319 VAL B O 1
ATOM 2483 N N . ALA A 1 320 ? 21.659 -7.523 -1.602 1.00 29.09 320 ALA B N 1
ATOM 2484 C CA . ALA A 1 320 ? 21.459 -8.839 -0.944 1.00 29.82 320 ALA B CA 1
ATOM 2485 C C . ALA A 1 320 ? 20.236 -8.780 -0.017 1.00 32.63 320 ALA B C 1
ATOM 2486 O O . ALA A 1 320 ? 19.833 -9.840 0.483 1.00 34.80 320 ALA B O 1
ATOM 2488 N N . GLY A 1 321 ? 19.666 -7.598 0.206 1.00 30.12 321 GLY B N 1
ATOM 2489 C CA . GLY A 1 321 ? 18.496 -7.345 1.068 1.00 32.95 321 GLY B CA 1
ATOM 2490 C C . GLY A 1 321 ? 18.840 -7.455 2.531 1.00 33.25 321 GLY B C 1
ATOM 2491 O O . GLY A 1 321 ? 17.931 -7.806 3.305 1.00 37.43 321 GLY B O 1
ATOM 2492 N N . LYS A 1 322 ? 20.085 -7.165 2.913 1.00 30.98 322 LYS B N 1
ATOM 2493 C CA . LYS A 1 322 ? 20.542 -7.208 4.326 1.00 35.61 322 LYS B CA 1
ATOM 2494 C C . LYS A 1 322 ? 21.428 -5.996 4.621 1.00 30.61 322 LYS B C 1
ATOM 2495 O O . LYS A 1 322 ? 22.594 -6.170 4.943 1.00 36.13 322 LYS B O 1
ATOM 2501 N N . SER A 1 323 ? 20.854 -4.797 4.585 1.00 28.37 323 SER B N 1
ATOM 2502 C CA . SER A 1 323 ? 21.595 -3.558 4.901 1.00 26.72 323 SER B CA 1
ATOM 2503 C C . SER A 1 323 ? 20.780 -2.685 5.834 1.00 23.88 323 SER B C 1
ATOM 2504 O O . SER A 1 323 ? 19.591 -2.476 5.528 1.00 25.19 323 SER B O 1
ATOM 2507 N N . LYS A 1 324 ? 21.426 -2.127 6.854 1.00 26.33 324 LYS B N 1
ATOM 2508 C CA . LYS A 1 324 ? 20.799 -1.077 7.698 1.00 28.14 324 LYS B CA 1
ATOM 2509 C C . LYS A 1 324 ? 20.468 0.134 6.813 1.00 26.63 324 LYS B C 1
ATOM 2510 O O . LYS A 1 324 ? 19.601 0.925 7.202 1.00 26.16 324 LYS B O 1
ATOM 2516 N N . TYR A 1 325 ? 21.083 0.254 5.636 1.00 23.23 325 TYR B N 1
ATOM 2517 C CA . TYR A 1 325 ? 20.850 1.434 4.757 1.00 23.22 325 TYR B CA 1
ATOM 2518 C C . TYR A 1 325 ? 19.921 1.113 3.590 1.00 23.94 325 TYR B C 1
ATOM 2519 O O . TYR A 1 325 ? 19.696 2.008 2.743 1.00 23.14 325 TYR B O 1
ATOM 2528 N N . GLY A 1 326 ? 19.380 -0.094 3.519 1.00 22.97 326 GLY B N 1
ATOM 2529 C CA . GLY A 1 326 ? 18.490 -0.479 2.421 1.00 24.40 326 GLY B CA 1
ATOM 2530 C C . GLY A 1 326 ? 17.079 -0.667 2.891 1.00 27.64 326 GLY B C 1
ATOM 2531 O O . GLY A 1 326 ? 16.880 -1.349 3.944 1.00 29.27 326 GLY B O 1
ATOM 2532 N N . THR A 1 327 ? 16.127 -0.120 2.151 1.00 26.09 327 THR B N 1
ATOM 2533 C CA . THR A 1 327 ? 14.697 -0.438 2.303 1.00 27.49 327 THR B CA 1
ATOM 2534 C C . THR A 1 327 ? 14.206 -1.029 0.985 1.00 28.45 327 THR B C 1
ATOM 2535 O O . THR A 1 327 ? 14.354 -0.370 -0.051 1.00 25.92 327 THR B O 1
ATOM 2539 N N . ARG A 1 328 ? 13.616 -2.228 1.054 1.00 28.39 328 ARG B N 1
ATOM 2540 C CA . ARG A 1 328 ? 13.215 -3.033 -0.130 1.00 28.35 328 ARG B CA 1
ATOM 2541 C C . ARG A 1 328 ? 11.701 -2.949 -0.316 1.00 28.84 328 ARG B C 1
ATOM 2542 O O . ARG A 1 328 ? 10.966 -3.253 0.657 1.00 30.16 328 ARG B O 1
ATOM 2550 N N . PHE A 1 329 ? 11.248 -2.611 -1.519 1.00 29.16 329 PHE B N 1
ATOM 2551 C CA . PHE A 1 329 ? 9.808 -2.478 -1.876 1.00 31.80 329 PHE B CA 1
ATOM 2552 C C . PHE A 1 329 ? 9.459 -3.334 -3.109 1.00 35.26 329 PHE B C 1
ATOM 2553 O O . PHE A 1 329 ? 10.182 -3.287 -4.126 1.00 31.15 329 PHE B O 1
ATOM 2561 N N . HIS A 1 330 ? 8.311 -4.017 -3.087 1.00 37.16 330 HIS B N 1
ATOM 2562 C CA . HIS A 1 330 ? 7.736 -4.721 -4.271 1.00 39.34 330 HIS B CA 1
ATOM 2563 C C . HIS A 1 330 ? 6.209 -4.804 -4.161 1.00 42.54 330 HIS B C 1
ATOM 2564 O O . HIS A 1 330 ? 5.675 -4.256 -3.186 1.00 40.91 330 HIS B O 1
#

Secondary structure (DSSP, 8-state):
---SEEEEEESTTT-SSHHHHHHHTTTPPPPTT--PPP-S--TTSS--HHHHHHHHHT-EEEE---TT--S-TTT---EEGGGTEEPP-IIIIIHHHHHHHTT-TTT-SS--TTTEEEEEE--TTTTSTTTGGGT-SSTT--HHHHHHHHHHHHHHHHHTT--EEEEE----GGGSTTTS-GGGT--SSBTTBTTGGGS-HHHHHHHHHHHHHHHHHHHHHHHHIIIIIS-SSTT-EEEEE-HHHHHHHHHH-GGGTS-TT-BSSS-SEEE-TTS-SEEEPSS-GGGBSBSSSSSB-HHHHHHHHHHHHHHHTT--T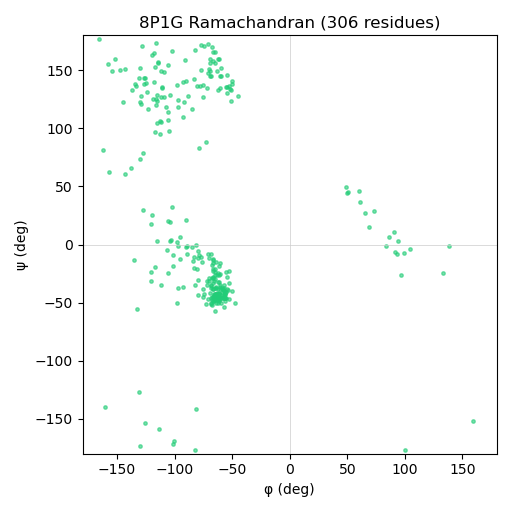TEEEE-

Radius of gyration: 18.55 Å; Cα contacts (8 Å, |Δi|>4): 721; chains: 1; bounding box: 50×50×44 Å

Foldseek 3Di:
DQAAEEEEEEAQLQDQCQQVVCLVVLNDGPDQQDAGDGHQCTQQRGHHLQVLQCVVVVHHYRYLYYHQEALDVLFPWDADVSNRGTGDYCVRGSLVSVLRNCVHCSNVVDDAQRHYAYEYEHDLNCLDDRHVLVPRTDPPDDLLVSLVSVVVSVLSVLVVHHFHYEYEADALQLLQLCLDDVVQAHDDQALVHNCCVVDPSVVSSVSSNVSRVVSLVCNVVVCQCCVAPVVVRPNHKYKYFHVNVVLVVCLVCQVVQADPPSARRHAAWAAHNVRDDIDGDDDDLSSYQHNHSRHGHVSVSSVSSVQVVCQSVVHHPRIDMHD

Sequence (323 aa):
HNFETLVTFGDAYTDNGRLGYYINHGGKAPRPGTMHDETTTTASGGLSWAQFAARDAGATLMDYAVSGAVCSNQIIVSRYFDLINRTFPAILDDEIPSFQADVLFKSLYPHRTAENTVYAVVWIGTNDLGWGAFLSDSQTPGKTISDFVSCVFSSVLDHVYKTGGRRFVILNTVPLELAPLYALPENGGTLDSQYWNTKTKYNMTEEYGQKIREYSTSVNTMLENGALVMASLKKRWPKAMVDVFDVVHSLFNDIYNAPTKYLDAPHNVNSYYHQCGPAGSPCTDQPGSLNGYMWYDELHPSNKTSSIVARNFLDVVAGKSKYGTRFH

Solvent-accessible surface area: 13255 Å² total; per-residue (Å²): 134,101,7,112,20,0,0,0,3,0,4,10,10,0,11,4,12,1,21,32,46,2,65,120,82,64,11,150,38,5,166,72,16,39,44,13,129,90,55,77,96,16,34,7,25,9,30,0,2,0,0,46,0,4,131,84,15,70,16,79,26,12,1,0,0,0,23,11,0,3,1,7,25,138,21,3,45,66,134,29,103,118,6,116,66,41,32,0,0,0,45,59,21,1,1,56,14,0,64,27,1,23,146,79,153,101,37,10,100,136,61,38,33,127,23,0,1,2,2,3,10,5,0,11,16,2,0,1,57,24,0,6,0,33,102,59,31,58,128,74,76,72,26,58,47,2,9,65,7,2,8,28,0,3,31,62,1,38,170,33,31,1,55,26,2,2,1,2,7,3,1,1,0,24,40,0,0,2,10,12,45,46,150,73,26,11,6,116,48,1,54,77,4,96,50,0,54,166,82,93,40,78,83,38,7,97,37,0,95,104,50,0,40,43,0,15,83,57,2,79,81,15,0,74,52,40,10,34,137,143,141,81,7,69,200,7,61,0,6,7,0,45,0,18,39,0,0,44,54,0,51,118,25,26,102,167,59,8,69,68,71,61,31,17,58,24,26,35,43,51,17,22,70,94,29,72,114,49,91,80,54,108,54,51,29,56,0,9,1,1,43,9,1,14,16,4,0,32,58,0,4,10,16,0,0,148,25,0,13,47,2,6,60,46,142,23,181,13,26,59,87,12,141